Protein AF-A0AAE1HJY5-F1 (afdb_monomer_lite)

Radius of gyration: 33.58 Å; chains: 1; bounding box: 76×106×68 Å

Foldseek 3Di:
DDDPVVQLVVQLVLLCVQVVPDDSVLSSVLSVQVVVVPDDHLLCLQVDDLVSVVVRDPSVSSVSSNVVSCVVNPDPDDDDDDDDDDDDDDDDDDDPPDDPVPPVPPQADQDDLVGPLQDPQRSVCLVVLAAGDPVSLLSSLLSRLVSSCVSPVPDDLVVLVVVLLNVCVNRVSHQAAPDPPDPSSSVVSSVSNVVSNVVVVVVVPDDPDPPDDDPDCDVPPPVPPLDQDDQPPPDDPVNLVVLVVVLVVLVVDDPVPDPPVSNVVSCVNNVNVVSVVVSVVVVVVVVPDDDDDDDPDDDDDDDDDDDDDDDDDDDDDDDDDDDDDDDDDDDDDDDD

pLDDT: mean 70.19, std 23.08, range [27.88, 95.06]

Organism: NCBI:txid407009

Sequence (336 aa):
MADDPEFQKSLTANIKDVLGHLSENEASDVSKYLRSKGVRKLPDLKHITVNILNEKLNFIESSELFSKWQDSYGTRQPDEEPGTSKNTTRRPLSTVRHNARATLQTDLPVFTEDSPYFPSGIKKAIRAEKRPTRSDRESMCERIVDHCREVVPNLERSRLNDVAKQIVEHFPKSFKDTILISAHRSDSLALQLRTKFDNNDRKLKRPKAPLEEEAPATKEAYGCVLWEAPLPAGTTEESLENIRLDMKKTYRVSRKDWDWRVIKKQLQDSYYLQRKHINANAVKTQKQAGPPFRQTSLPAPLCYAGNSVRQGACLLGLPAAFGRAEVTQNVLLACK

Structure (mmCIF, N/CA/C/O backbone):
data_AF-A0AAE1HJY5-F1
#
_entry.id   AF-A0AAE1HJY5-F1
#
loop_
_atom_site.group_PDB
_atom_site.id
_atom_site.type_symbol
_atom_site.label_atom_id
_atom_site.label_alt_id
_atom_site.label_comp_id
_atom_site.label_asym_id
_atom_site.label_entity_id
_atom_site.label_seq_id
_atom_site.pdbx_PDB_ins_code
_atom_site.Cartn_x
_atom_site.Cartn_y
_atom_site.Cartn_z
_atom_site.occupancy
_atom_site.B_iso_or_equiv
_atom_site.auth_seq_id
_atom_site.auth_comp_id
_atom_site.auth_asym_id
_atom_site.auth_atom_id
_atom_site.pdbx_PDB_model_num
ATOM 1 N N . MET A 1 1 ? 32.558 -24.169 33.631 1.00 46.62 1 MET A N 1
ATOM 2 C CA . MET A 1 1 ? 31.756 -24.938 32.653 1.00 46.62 1 MET A CA 1
ATOM 3 C C . MET A 1 1 ? 32.575 -24.961 31.383 1.00 46.62 1 MET A C 1
ATOM 5 O O . MET A 1 1 ? 32.867 -23.889 30.882 1.00 46.62 1 MET A O 1
ATOM 9 N N . ALA A 1 2 ? 33.090 -26.128 31.002 1.00 49.72 2 ALA A N 1
ATOM 10 C CA . ALA A 1 2 ? 34.165 -26.245 30.023 1.00 49.72 2 ALA A CA 1
ATOM 11 C C . ALA A 1 2 ? 33.730 -25.738 28.640 1.00 49.72 2 ALA A C 1
ATOM 13 O O . ALA A 1 2 ? 32.738 -26.215 28.088 1.00 49.72 2 ALA A O 1
ATOM 14 N N . ASP A 1 3 ? 34.477 -24.774 28.104 1.00 62.38 3 ASP A N 1
ATOM 15 C CA . ASP A 1 3 ? 34.435 -24.421 26.693 1.00 62.38 3 ASP A CA 1
ATOM 16 C C . ASP A 1 3 ? 34.861 -25.651 25.902 1.00 62.38 3 ASP A C 1
ATOM 18 O O . ASP A 1 3 ? 36.027 -26.014 25.940 1.00 62.38 3 ASP A O 1
ATOM 22 N N . ASP A 1 4 ? 33.930 -26.319 25.224 1.00 79.88 4 ASP A N 1
ATOM 23 C CA . ASP A 1 4 ? 34.283 -27.367 24.267 1.00 79.88 4 ASP A CA 1
ATOM 24 C C . ASP A 1 4 ? 34.949 -26.686 23.053 1.00 79.88 4 ASP A C 1
ATOM 26 O O . ASP A 1 4 ? 34.241 -26.032 22.273 1.00 79.88 4 ASP A O 1
ATOM 30 N N . PRO A 1 5 ? 36.285 -26.753 22.894 1.00 80.19 5 PRO A N 1
ATOM 31 C CA . PRO A 1 5 ? 36.975 -26.054 21.816 1.00 80.19 5 PRO A CA 1
ATOM 32 C C . PRO A 1 5 ? 36.723 -26.730 20.463 1.00 80.19 5 PRO A C 1
ATOM 34 O O . PRO A 1 5 ? 36.869 -26.096 19.417 1.00 80.19 5 PRO A O 1
ATOM 37 N N . GLU A 1 6 ? 36.326 -28.002 20.467 1.00 84.88 6 GLU A N 1
ATOM 38 C CA . GLU A 1 6 ? 36.046 -28.788 19.272 1.00 84.88 6 GLU A CA 1
ATOM 39 C C . GLU A 1 6 ? 34.711 -28.364 18.662 1.00 84.88 6 GLU A C 1
ATOM 41 O O . GLU A 1 6 ? 34.646 -28.039 17.472 1.00 84.88 6 GLU A O 1
ATOM 46 N N . PHE A 1 7 ? 33.674 -28.201 19.492 1.00 86.06 7 PHE A N 1
ATOM 47 C CA . PHE A 1 7 ? 32.404 -27.643 19.027 1.00 86.06 7 PHE A CA 1
ATOM 48 C C . PHE A 1 7 ? 32.565 -26.205 18.505 1.00 86.06 7 PHE A C 1
ATOM 50 O O . PHE A 1 7 ? 31.865 -25.801 17.581 1.00 86.06 7 PHE A O 1
ATOM 57 N N . GLN A 1 8 ? 33.489 -25.409 19.057 1.00 85.88 8 GLN A N 1
ATOM 58 C CA . GLN A 1 8 ? 33.680 -24.023 18.612 1.00 85.88 8 GLN A CA 1
ATOM 59 C C . GLN A 1 8 ? 34.283 -24.000 17.214 1.00 85.88 8 GLN A C 1
ATOM 61 O O . GLN A 1 8 ? 33.790 -23.281 16.355 1.00 85.88 8 GLN A O 1
ATOM 66 N N . LYS A 1 9 ? 35.293 -24.840 16.970 1.00 89.19 9 LYS A N 1
ATOM 67 C CA . LYS A 1 9 ? 35.874 -25.023 15.636 1.00 89.19 9 LYS A CA 1
ATOM 68 C C . LYS A 1 9 ? 34.832 -25.521 14.634 1.00 89.19 9 LYS A C 1
ATOM 70 O O . LYS A 1 9 ? 34.776 -25.007 13.523 1.00 89.19 9 LYS A O 1
ATOM 75 N N . SER A 1 10 ? 33.978 -26.464 15.037 1.00 89.69 10 SER A N 1
ATOM 76 C CA . SER A 1 10 ? 32.885 -26.974 14.198 1.00 89.69 10 SER A CA 1
ATOM 77 C C . SER A 1 10 ? 31.859 -25.888 13.845 1.00 89.69 10 SER A C 1
ATOM 79 O O . SER A 1 10 ? 31.457 -25.771 12.688 1.00 89.69 10 SER A O 1
ATOM 81 N N . LEU A 1 11 ? 31.482 -25.046 14.812 1.00 89.44 11 LEU A N 1
ATOM 82 C CA . LEU A 1 11 ? 30.552 -23.937 14.602 1.00 89.44 11 LEU A CA 1
ATOM 83 C C . LEU A 1 11 ? 31.150 -22.845 13.702 1.00 89.44 11 LEU A C 1
ATOM 85 O O . LEU A 1 11 ? 30.488 -22.410 12.761 1.00 89.44 11 LEU A O 1
ATOM 89 N N . THR A 1 12 ? 32.409 -22.459 13.930 1.00 90.50 12 THR A N 1
ATOM 90 C CA . THR A 1 12 ? 33.128 -21.500 13.077 1.00 90.50 12 THR A CA 1
ATOM 91 C C . THR A 1 12 ? 33.240 -22.018 11.644 1.00 90.50 12 THR A C 1
ATOM 93 O O . THR A 1 12 ? 32.961 -21.280 10.700 1.00 90.50 12 THR A O 1
ATOM 96 N N . ALA A 1 13 ? 33.580 -23.300 11.468 1.00 89.44 13 ALA A N 1
ATOM 97 C CA . ALA A 1 13 ? 33.649 -23.932 10.153 1.00 89.44 13 ALA A CA 1
ATOM 98 C C . ALA A 1 13 ? 32.283 -23.949 9.453 1.00 89.44 13 ALA A C 1
ATOM 100 O O . ALA A 1 13 ? 32.211 -23.674 8.259 1.00 89.44 13 ALA A O 1
ATOM 101 N N . ASN A 1 14 ? 31.197 -24.208 10.190 1.00 90.94 14 ASN A N 1
ATOM 102 C CA . ASN A 1 14 ? 29.846 -24.161 9.640 1.00 90.94 14 ASN A CA 1
ATOM 103 C C . ASN A 1 14 ? 29.464 -22.745 9.180 1.00 90.94 14 ASN A C 1
ATOM 105 O O . ASN A 1 14 ? 28.965 -22.587 8.072 1.00 90.94 14 ASN A O 1
ATOM 109 N N . ILE A 1 15 ? 29.752 -21.714 9.983 1.00 90.56 15 ILE A N 1
ATOM 110 C CA . ILE A 1 15 ? 29.485 -20.314 9.614 1.00 90.56 15 ILE A CA 1
ATOM 111 C C . ILE A 1 15 ? 30.278 -19.921 8.368 1.00 90.56 15 ILE A C 1
ATOM 113 O O . ILE A 1 15 ? 29.720 -19.289 7.479 1.00 90.56 15 ILE A O 1
ATOM 117 N N . LYS A 1 16 ? 31.543 -20.333 8.271 1.00 91.44 16 LYS A N 1
ATOM 118 C CA . LYS A 1 16 ? 32.408 -20.048 7.121 1.00 91.44 16 LYS A CA 1
ATOM 119 C C . LYS A 1 16 ? 31.998 -20.805 5.854 1.00 91.44 16 LYS A C 1
ATOM 121 O O . LYS A 1 16 ? 32.128 -20.274 4.759 1.00 91.44 16 LYS A O 1
ATOM 126 N N . ASP A 1 17 ? 31.482 -22.026 5.992 1.00 89.62 17 ASP A N 1
ATOM 127 C CA . ASP A 1 17 ? 30.907 -22.790 4.875 1.00 89.62 17 ASP A CA 1
ATOM 128 C C . ASP A 1 17 ? 29.651 -22.115 4.300 1.00 89.62 17 ASP A C 1
ATOM 130 O O . ASP A 1 17 ? 29.372 -22.196 3.104 1.00 89.62 17 ASP A O 1
ATOM 134 N N . VAL A 1 18 ? 28.864 -21.448 5.146 1.00 87.62 18 VAL A N 1
ATOM 135 C CA . VAL A 1 18 ? 27.706 -20.675 4.687 1.00 87.62 18 VAL A CA 1
ATOM 136 C C . VAL A 1 18 ? 28.127 -19.309 4.146 1.00 87.62 18 VAL A C 1
ATOM 138 O O . VAL A 1 18 ? 27.722 -18.941 3.052 1.00 87.62 18 VAL A O 1
ATOM 141 N N . LEU A 1 19 ? 28.948 -18.577 4.895 1.00 87.06 19 LEU A N 1
ATOM 142 C CA . LEU A 1 19 ? 29.391 -17.221 4.589 1.00 87.06 19 LEU A CA 1
ATOM 143 C C . LEU A 1 19 ? 30.882 -17.245 4.240 1.00 87.06 19 LEU A C 1
ATOM 145 O O . LEU A 1 19 ? 31.747 -16.944 5.064 1.00 87.06 19 LEU A O 1
ATOM 149 N N . GLY A 1 20 ? 31.179 -17.618 2.995 1.00 83.12 20 GLY A N 1
ATOM 150 C CA . GLY A 1 20 ? 32.552 -17.799 2.510 1.00 83.12 20 GLY A CA 1
ATOM 151 C C . GLY A 1 20 ? 33.399 -16.521 2.452 1.00 83.12 20 GLY A C 1
ATOM 152 O O . GLY A 1 20 ? 34.607 -16.606 2.244 1.00 83.12 20 GLY A O 1
ATOM 153 N N . HIS A 1 21 ? 32.794 -15.342 2.626 1.00 85.31 21 HIS A N 1
ATOM 154 C CA . HIS A 1 21 ? 33.484 -14.048 2.617 1.00 85.31 21 HIS A CA 1
ATOM 155 C C . HIS A 1 21 ? 33.915 -13.553 4.004 1.00 85.31 21 HIS A C 1
ATOM 157 O O . HIS A 1 21 ? 34.657 -12.575 4.072 1.00 85.31 21 HIS A O 1
ATOM 163 N N . LEU A 1 22 ? 33.479 -14.196 5.093 1.00 86.00 22 LEU A N 1
ATOM 164 C CA . LEU A 1 22 ? 33.867 -13.799 6.450 1.00 86.00 22 LEU A CA 1
ATOM 165 C C . LEU A 1 22 ? 35.296 -14.242 6.785 1.00 86.00 22 LEU A C 1
ATOM 167 O O . LEU A 1 22 ? 35.721 -15.359 6.466 1.00 86.00 22 LEU A O 1
ATOM 171 N N . SER A 1 23 ? 36.033 -13.383 7.490 1.00 86.62 23 SER A N 1
ATOM 172 C CA . SER A 1 23 ? 37.348 -13.742 8.024 1.00 86.62 23 SER A CA 1
ATOM 173 C C . SER A 1 23 ? 37.235 -14.738 9.189 1.00 86.62 23 SER A C 1
ATOM 175 O O . SER A 1 23 ? 36.213 -14.831 9.871 1.00 86.62 23 SER A O 1
ATOM 177 N N . GLU A 1 24 ? 38.314 -15.480 9.461 1.00 86.62 24 GLU A N 1
ATOM 178 C CA . GLU A 1 24 ? 38.358 -16.468 10.555 1.00 86.62 24 GLU A CA 1
ATOM 179 C C . GLU A 1 24 ? 38.068 -15.835 11.931 1.00 86.62 24 GLU A C 1
ATOM 181 O O . GLU A 1 24 ? 37.438 -16.446 12.795 1.00 86.62 24 GLU A O 1
ATOM 186 N N . ASN A 1 25 ? 38.489 -14.581 12.117 1.00 86.19 25 ASN A N 1
ATOM 187 C CA . ASN A 1 25 ? 38.283 -13.834 13.354 1.00 86.19 25 ASN A CA 1
ATOM 188 C C . ASN A 1 25 ? 36.811 -13.439 13.529 1.00 86.19 25 ASN A C 1
ATOM 190 O O . ASN A 1 25 ? 36.244 -13.659 14.597 1.00 86.19 25 ASN A O 1
ATOM 194 N N . GLU A 1 26 ? 36.169 -12.944 12.468 1.00 87.12 26 GLU A N 1
ATOM 195 C CA . GLU A 1 26 ? 34.749 -12.570 12.486 1.00 87.12 26 GLU A CA 1
ATOM 196 C C . GLU A 1 26 ? 33.852 -13.794 12.707 1.00 87.12 26 GLU A C 1
ATOM 198 O O . GLU A 1 26 ? 32.953 -13.766 13.548 1.00 87.12 26 GLU A O 1
ATOM 203 N N . ALA A 1 27 ? 34.137 -14.911 12.031 1.00 89.12 27 ALA A N 1
ATOM 204 C CA . ALA A 1 27 ? 33.402 -16.162 12.222 1.00 89.12 27 ALA A CA 1
ATOM 205 C C . ALA A 1 27 ? 33.576 -16.729 13.648 1.00 89.12 27 ALA A C 1
ATOM 207 O O . ALA A 1 27 ? 32.629 -17.267 14.236 1.00 89.12 27 ALA A O 1
ATOM 208 N N . SER A 1 28 ? 34.765 -16.575 14.242 1.00 90.44 28 SER A N 1
ATOM 209 C CA . SER A 1 28 ? 35.031 -16.950 15.637 1.00 90.44 28 SER A CA 1
ATOM 210 C C . SER A 1 28 ? 34.260 -16.071 16.628 1.00 90.44 28 SER A C 1
ATOM 212 O O . SER A 1 28 ? 33.704 -16.583 17.605 1.00 90.44 28 SER A O 1
ATOM 214 N N . ASP A 1 29 ? 34.151 -14.769 16.365 1.00 90.12 29 ASP A N 1
ATOM 215 C CA . ASP A 1 29 ? 33.404 -13.834 17.210 1.00 90.12 29 ASP A CA 1
ATOM 216 C C . ASP A 1 29 ? 31.893 -14.081 17.159 1.00 90.12 29 ASP A C 1
ATOM 218 O O . ASP A 1 29 ? 31.234 -14.096 18.206 1.00 90.12 29 ASP A O 1
ATOM 222 N N . VAL A 1 30 ? 31.346 -14.374 15.975 1.00 90.00 30 VAL A N 1
ATOM 223 C CA . VAL A 1 30 ? 29.948 -14.812 15.824 1.00 90.00 30 VAL A CA 1
ATOM 224 C C . VAL A 1 30 ? 29.718 -16.127 16.574 1.00 90.00 30 VAL A C 1
ATOM 226 O O . VAL A 1 30 ? 28.739 -16.254 17.309 1.00 90.00 30 VAL A O 1
ATOM 229 N N . SER A 1 31 ? 30.648 -17.080 16.484 1.00 90.81 31 SER A N 1
ATOM 230 C CA . SER A 1 31 ? 30.556 -18.365 17.195 1.00 90.81 31 SER A CA 1
ATOM 231 C C . SER A 1 31 ? 30.532 -18.201 18.718 1.00 90.81 31 SER A C 1
ATOM 233 O O . SER A 1 31 ? 29.711 -18.822 19.400 1.00 90.81 31 SER A O 1
ATOM 235 N N . LYS A 1 32 ? 31.390 -17.334 19.274 1.00 91.19 32 LYS A N 1
ATOM 236 C CA . LYS A 1 32 ? 31.391 -16.999 20.711 1.00 91.19 32 LYS A CA 1
ATOM 237 C C . LYS A 1 32 ? 30.083 -16.336 21.130 1.00 91.19 32 LYS A C 1
ATOM 239 O O . LYS A 1 32 ? 29.524 -16.657 22.179 1.00 91.19 32 LYS A O 1
ATOM 244 N N . TYR A 1 33 ? 29.577 -15.429 20.303 1.00 91.06 33 TYR A N 1
ATOM 245 C CA . TYR A 1 33 ? 28.322 -14.746 20.568 1.00 91.06 33 TYR A CA 1
ATOM 246 C C . TYR A 1 33 ? 27.131 -15.721 20.574 1.00 91.06 33 TYR A C 1
ATOM 248 O O . TYR A 1 33 ? 26.325 -15.693 21.505 1.00 91.06 33 TYR A O 1
ATOM 256 N N . LEU A 1 34 ? 27.059 -16.658 19.627 1.00 90.25 34 LEU A N 1
ATOM 257 C CA . LEU A 1 34 ? 26.016 -17.690 19.595 1.00 90.25 34 LEU A CA 1
ATOM 258 C C . LEU A 1 34 ? 26.058 -18.610 20.822 1.00 90.25 34 LEU A C 1
ATOM 260 O O . LEU A 1 34 ? 25.013 -18.938 21.389 1.00 90.25 34 LEU A O 1
ATOM 264 N N . ARG A 1 35 ? 27.255 -18.947 21.314 1.00 89.50 35 ARG A N 1
ATOM 265 C CA . ARG A 1 35 ? 27.410 -19.652 22.597 1.00 89.50 35 ARG A CA 1
ATOM 266 C C . ARG A 1 35 ? 26.862 -18.852 23.770 1.00 89.50 35 ARG A C 1
ATOM 268 O O . ARG A 1 35 ? 26.171 -19.421 24.612 1.00 89.50 35 ARG A O 1
ATOM 275 N N . SER A 1 36 ? 27.103 -17.540 23.804 1.00 88.81 36 SER A N 1
ATOM 276 C CA . SER A 1 36 ? 26.560 -16.675 24.863 1.00 88.81 36 SER A CA 1
ATOM 277 C C . SER A 1 36 ? 25.024 -16.657 24.889 1.00 88.81 36 SER A C 1
ATOM 279 O O . SER A 1 36 ? 24.426 -16.471 25.946 1.00 88.81 36 SER A O 1
ATOM 281 N N . LYS A 1 37 ? 24.375 -16.918 23.745 1.00 87.62 37 LYS A N 1
ATOM 282 C CA . LYS A 1 37 ? 22.913 -17.025 23.611 1.00 87.62 37 LYS A CA 1
ATOM 283 C C . LYS A 1 37 ? 22.368 -18.436 23.865 1.00 87.62 37 LYS A C 1
ATOM 285 O O . LYS A 1 37 ? 21.162 -18.639 23.774 1.00 87.62 37 LYS A O 1
ATOM 290 N N . GLY A 1 38 ? 23.227 -19.393 24.224 1.00 86.25 38 GLY A N 1
ATOM 291 C CA . GLY A 1 38 ? 22.827 -20.733 24.658 1.00 86.25 38 GLY A CA 1
ATOM 292 C C . GLY A 1 38 ? 22.943 -21.836 23.605 1.00 86.25 38 GLY A C 1
ATOM 293 O O . GLY A 1 38 ? 22.479 -22.942 23.868 1.00 86.25 38 GLY A O 1
ATOM 294 N N . VAL A 1 39 ? 23.574 -21.581 22.454 1.00 88.44 39 VAL A N 1
ATOM 295 C CA . VAL A 1 39 ? 23.826 -22.606 21.424 1.00 88.44 39 VAL A CA 1
ATOM 296 C C . VAL A 1 39 ? 24.910 -23.566 21.914 1.00 88.44 39 VAL A C 1
ATOM 298 O O . VAL A 1 39 ? 26.059 -23.158 22.107 1.00 88.44 39 VAL A O 1
ATOM 301 N N . ARG A 1 40 ? 24.561 -24.841 22.123 1.00 85.19 40 ARG A N 1
ATOM 302 C CA . ARG A 1 40 ? 25.486 -25.869 22.640 1.00 85.19 40 ARG A CA 1
ATOM 303 C C . ARG A 1 40 ? 25.777 -26.975 21.633 1.00 85.19 40 ARG A C 1
ATOM 305 O O . ARG A 1 40 ? 26.781 -27.663 21.783 1.00 85.19 40 ARG A O 1
ATOM 312 N N . LYS A 1 41 ? 24.908 -27.165 20.641 1.00 87.69 41 LYS A N 1
ATOM 313 C CA . LYS A 1 41 ? 25.030 -28.175 19.584 1.00 87.69 41 LYS A CA 1
ATOM 314 C C . LYS A 1 41 ? 24.599 -27.588 18.237 1.00 87.69 41 LYS A C 1
ATOM 316 O O . LYS A 1 41 ? 23.797 -26.661 18.192 1.00 87.69 41 LYS A O 1
ATOM 321 N N . LEU A 1 42 ? 25.078 -28.160 17.129 1.00 84.69 42 LEU A N 1
ATOM 322 C CA . LEU A 1 42 ? 24.680 -27.731 15.776 1.00 84.69 42 LEU A CA 1
ATOM 323 C C . LEU A 1 42 ? 23.156 -27.797 15.522 1.00 84.69 42 LEU A C 1
ATOM 325 O O . LEU A 1 42 ? 22.627 -26.871 14.918 1.00 84.69 42 LEU A O 1
ATOM 329 N N . PRO A 1 43 ? 22.401 -28.797 16.021 1.00 85.38 43 PRO A N 1
ATOM 330 C CA . PRO A 1 43 ? 20.947 -28.814 15.854 1.00 85.38 43 PRO A CA 1
ATOM 331 C C . PRO A 1 43 ? 20.211 -27.693 16.598 1.00 85.38 43 PRO A C 1
ATOM 333 O O . PRO A 1 43 ? 19.057 -27.425 16.271 1.00 85.38 43 PRO A O 1
ATOM 336 N N . ASP A 1 44 ? 20.843 -27.027 17.572 1.00 86.56 44 ASP A N 1
ATOM 337 C CA . ASP A 1 44 ? 20.235 -25.900 18.294 1.00 86.56 44 ASP A CA 1
ATOM 338 C C . ASP A 1 44 ? 20.098 -24.667 17.384 1.00 86.56 44 ASP A C 1
ATOM 340 O O . ASP A 1 44 ? 19.282 -23.782 17.649 1.00 86.56 44 ASP A O 1
ATOM 344 N N . LEU A 1 45 ? 20.849 -24.631 16.273 1.00 86.56 45 LEU A N 1
ATOM 345 C CA . LEU A 1 45 ? 20.832 -23.545 15.293 1.00 86.56 45 LEU A CA 1
ATOM 346 C C . LEU A 1 45 ? 19.445 -23.338 14.661 1.00 86.56 45 LEU A C 1
ATOM 348 O O . LEU A 1 45 ? 19.118 -22.221 14.265 1.00 86.56 45 LEU A O 1
ATOM 352 N N . LYS A 1 46 ? 18.585 -24.367 14.649 1.00 84.44 46 LYS A N 1
ATOM 353 C CA . LYS A 1 46 ? 17.192 -24.262 14.173 1.00 84.44 46 LYS A CA 1
ATOM 354 C C . LYS A 1 46 ? 16.313 -23.343 15.028 1.00 84.44 46 LYS A C 1
ATOM 356 O O . LYS A 1 46 ? 15.275 -22.882 14.563 1.00 84.44 46 LYS A O 1
ATOM 361 N N . HIS A 1 47 ? 16.698 -23.092 16.278 1.00 83.25 47 HIS A N 1
ATOM 362 C CA . HIS A 1 47 ? 15.942 -22.249 17.208 1.00 83.25 47 HIS A CA 1
ATOM 363 C C . HIS A 1 47 ? 16.405 -20.786 17.203 1.00 83.25 47 HIS A C 1
ATOM 365 O O . HIS A 1 47 ? 15.793 -19.941 17.859 1.00 83.25 47 HIS A O 1
ATOM 371 N N . ILE A 1 48 ? 17.473 -20.468 16.470 1.00 87.38 48 ILE A N 1
ATOM 372 C CA . ILE A 1 48 ? 17.994 -19.106 16.370 1.00 87.38 48 ILE A CA 1
ATOM 373 C C . ILE A 1 48 ? 17.086 -18.292 15.457 1.00 87.38 48 ILE A C 1
ATOM 375 O O . ILE A 1 48 ? 16.753 -18.718 14.358 1.00 87.38 48 ILE A O 1
ATOM 379 N N . THR A 1 49 ? 16.718 -17.092 15.896 1.00 87.19 49 THR A N 1
ATOM 380 C CA . THR A 1 49 ? 15.973 -16.134 15.075 1.00 87.19 49 THR A CA 1
ATOM 381 C C . THR A 1 49 ? 16.920 -15.155 14.384 1.00 87.19 49 THR A C 1
ATOM 383 O O . THR A 1 49 ? 17.983 -14.825 14.910 1.00 87.19 49 THR A O 1
ATOM 386 N N . VAL A 1 50 ? 16.506 -14.630 13.226 1.00 86.19 50 VAL A N 1
ATOM 387 C CA . VAL A 1 50 ? 17.278 -13.646 12.438 1.00 86.19 50 VAL A CA 1
ATOM 388 C C . VAL A 1 50 ? 17.661 -12.412 13.272 1.00 86.19 50 VAL A C 1
ATOM 390 O O . VAL A 1 50 ? 18.737 -11.851 13.091 1.00 86.19 50 VAL A O 1
ATOM 393 N N . ASN A 1 51 ? 16.830 -12.023 14.247 1.00 86.19 51 ASN A N 1
ATOM 394 C CA . ASN A 1 51 ? 17.102 -10.885 15.129 1.00 86.19 51 ASN A CA 1
ATOM 395 C C . ASN A 1 51 ? 18.364 -11.070 15.980 1.00 86.19 51 ASN A C 1
ATOM 397 O O . ASN A 1 51 ? 19.089 -10.104 16.185 1.00 86.19 51 ASN A O 1
ATOM 401 N N . ILE A 1 52 ? 18.634 -12.293 16.448 1.00 86.31 52 ILE A N 1
ATOM 402 C CA . ILE A 1 52 ? 19.831 -12.594 17.246 1.00 86.31 52 ILE A CA 1
ATOM 403 C C . ILE A 1 52 ? 21.082 -12.471 16.367 1.00 86.31 52 ILE A C 1
ATOM 405 O O . ILE A 1 52 ? 22.099 -11.945 16.803 1.00 86.31 52 ILE A O 1
ATOM 409 N N . LEU A 1 53 ? 21.003 -12.908 15.109 1.00 87.75 53 LEU A N 1
ATOM 410 C CA . LEU A 1 53 ? 22.118 -12.827 14.163 1.00 87.75 53 LEU A CA 1
ATOM 411 C C . LEU A 1 53 ? 22.420 -11.381 13.746 1.00 87.75 53 LEU A C 1
ATOM 413 O O . LEU A 1 53 ? 23.587 -10.999 13.667 1.00 87.75 53 LEU A O 1
ATOM 417 N N . ASN A 1 54 ? 21.385 -10.549 13.599 1.00 88.50 54 ASN A N 1
ATOM 418 C CA . ASN A 1 54 ? 21.512 -9.131 13.240 1.00 88.50 54 ASN A CA 1
ATOM 419 C C . ASN A 1 54 ? 22.262 -8.271 14.275 1.00 88.50 54 ASN A C 1
ATOM 421 O O . ASN A 1 54 ? 22.617 -7.137 13.968 1.00 88.50 54 ASN A O 1
ATOM 425 N N . GLU A 1 55 ? 22.509 -8.766 15.493 1.00 87.31 55 GLU A N 1
ATOM 426 C CA . GLU A 1 55 ? 23.352 -8.062 16.473 1.00 87.31 55 GLU A CA 1
ATOM 427 C C . GLU A 1 55 ? 24.851 -8.116 16.111 1.00 87.31 55 GLU A C 1
ATOM 429 O O . GLU A 1 55 ? 25.630 -7.297 16.603 1.00 87.31 55 GLU A O 1
ATOM 434 N N . LYS A 1 56 ? 25.272 -9.082 15.281 1.00 86.00 56 LYS A N 1
ATOM 435 C CA . LYS A 1 56 ? 26.683 -9.297 14.906 1.00 86.00 56 LYS A CA 1
ATOM 436 C C . LYS A 1 56 ? 26.941 -9.393 13.406 1.00 86.00 56 LYS A C 1
ATOM 438 O O . LYS A 1 56 ? 28.089 -9.241 13.005 1.00 86.00 56 LYS A O 1
ATOM 443 N N . LEU A 1 57 ? 25.910 -9.633 12.607 1.00 88.31 57 LEU A N 1
ATOM 444 C CA . LEU A 1 57 ? 25.993 -9.791 11.161 1.00 88.31 57 LEU A CA 1
ATOM 445 C C . LEU A 1 57 ? 25.041 -8.832 10.455 1.00 88.31 57 LEU A C 1
ATOM 447 O O . LEU A 1 57 ? 24.048 -8.369 11.026 1.00 88.31 57 LEU A O 1
ATOM 451 N N . ASN A 1 58 ? 25.322 -8.558 9.186 1.00 87.81 58 ASN A N 1
ATOM 452 C CA . ASN A 1 58 ? 24.413 -7.792 8.352 1.00 87.81 58 ASN A CA 1
ATOM 453 C C . ASN A 1 58 ? 23.135 -8.591 8.092 1.00 87.81 58 ASN A C 1
ATOM 455 O O . ASN A 1 58 ? 23.137 -9.818 8.048 1.00 87.81 58 ASN A O 1
ATOM 459 N N . PHE A 1 59 ? 22.035 -7.885 7.829 1.00 87.06 59 PHE A N 1
ATOM 460 C CA . PHE A 1 59 ? 20.735 -8.511 7.577 1.00 87.06 59 PHE A CA 1
ATOM 461 C C . PHE A 1 59 ? 20.780 -9.628 6.517 1.00 87.06 59 PHE A C 1
ATOM 463 O O . PHE A 1 59 ? 20.122 -10.655 6.665 1.00 87.06 59 PHE A O 1
ATOM 470 N N . ILE A 1 60 ? 21.575 -9.435 5.461 1.00 85.75 60 ILE A N 1
ATOM 471 C CA . ILE A 1 60 ? 21.722 -10.398 4.362 1.00 85.75 60 ILE A CA 1
ATOM 472 C C . ILE A 1 60 ? 22.415 -11.678 4.854 1.00 85.75 60 ILE A C 1
ATOM 474 O O . ILE A 1 60 ? 21.896 -12.770 4.648 1.00 85.75 60 ILE A O 1
ATOM 478 N N . GLU A 1 61 ? 23.526 -11.535 5.574 1.00 88.38 61 GLU A N 1
ATOM 479 C CA . GLU A 1 61 ? 24.310 -12.641 6.142 1.00 88.38 61 GLU A CA 1
ATOM 480 C C . GLU A 1 61 ? 23.493 -13.431 7.174 1.00 88.38 61 GLU A C 1
ATOM 482 O O . GLU A 1 61 ? 23.449 -14.661 7.148 1.00 88.38 61 GLU A O 1
ATOM 487 N N . SER A 1 62 ? 22.770 -12.718 8.042 1.00 89.25 62 SER A N 1
ATOM 488 C CA . SER A 1 62 ? 21.843 -13.301 9.014 1.00 89.25 62 SER A CA 1
ATOM 489 C C . SER A 1 62 ? 20.723 -14.095 8.345 1.00 89.25 62 SER A C 1
ATOM 491 O O . SER A 1 62 ? 20.355 -15.170 8.820 1.00 89.25 62 SER A O 1
ATOM 493 N N . SER A 1 63 ? 20.166 -13.578 7.245 1.00 87.75 63 SER A N 1
ATOM 494 C CA . SER A 1 63 ? 19.106 -14.250 6.489 1.00 87.75 63 SER A CA 1
ATOM 495 C C . SER A 1 63 ? 19.614 -15.506 5.779 1.00 87.75 63 SER A C 1
ATOM 497 O O . SER A 1 63 ? 18.886 -16.499 5.698 1.00 87.75 63 SER A O 1
ATOM 499 N N . GLU A 1 64 ? 20.839 -15.475 5.260 1.00 88.81 64 GLU A N 1
ATOM 500 C CA . GLU A 1 64 ? 21.468 -16.603 4.572 1.00 88.81 64 GLU A CA 1
ATOM 501 C C . GLU A 1 64 ? 21.797 -17.743 5.545 1.00 88.81 64 GLU A C 1
ATOM 503 O O . GLU A 1 64 ? 21.384 -18.883 5.312 1.00 88.81 64 GLU A O 1
ATOM 508 N N . LEU A 1 65 ? 22.419 -17.423 6.688 1.00 89.75 65 LEU A N 1
ATOM 509 C CA . LEU A 1 65 ? 22.644 -18.369 7.788 1.00 89.75 65 LEU A CA 1
ATOM 510 C C . LEU A 1 65 ? 21.344 -19.004 8.265 1.00 89.75 65 LEU A C 1
ATOM 512 O O . LEU A 1 65 ? 21.241 -20.227 8.349 1.00 89.75 65 LEU A O 1
ATOM 516 N N . PHE A 1 66 ? 20.338 -18.175 8.551 1.00 89.62 66 PHE A N 1
ATOM 517 C CA . PHE A 1 66 ? 19.051 -18.652 9.035 1.00 89.62 66 PHE A CA 1
ATOM 518 C C . PHE A 1 66 ? 18.405 -19.614 8.035 1.00 89.62 66 PHE A C 1
ATOM 520 O O . PHE A 1 66 ? 18.002 -20.705 8.425 1.00 89.62 66 PHE A O 1
ATOM 527 N N . SER A 1 67 ? 18.367 -19.261 6.748 1.00 87.88 67 SER A N 1
ATOM 528 C CA . SER A 1 67 ? 17.768 -20.117 5.715 1.00 87.88 67 SER A CA 1
ATOM 529 C C . SER A 1 67 ? 18.502 -21.457 5.602 1.00 87.88 67 SER A C 1
ATOM 531 O O . SER A 1 67 ? 17.874 -22.511 5.689 1.00 87.88 67 SER A O 1
ATOM 533 N N . LYS A 1 68 ? 19.841 -21.439 5.522 1.00 89.75 68 LYS A N 1
ATOM 534 C CA . LYS A 1 68 ? 20.649 -22.663 5.384 1.00 89.75 68 LYS A CA 1
ATOM 535 C C . LYS A 1 68 ? 20.569 -23.560 6.626 1.00 89.75 68 LYS A C 1
ATOM 537 O O . LYS A 1 68 ? 20.567 -24.785 6.498 1.00 89.75 68 LYS A O 1
ATOM 542 N N . TRP A 1 69 ? 20.460 -22.990 7.828 1.00 90.69 69 TRP A N 1
ATOM 543 C CA . TRP A 1 69 ? 20.273 -23.760 9.063 1.00 90.69 69 TRP A CA 1
ATOM 544 C C . TRP A 1 69 ? 18.860 -24.315 9.223 1.00 90.69 69 TRP A C 1
ATOM 546 O O . TRP A 1 69 ? 18.721 -25.432 9.721 1.00 90.69 69 TRP A O 1
ATOM 556 N N . GLN A 1 70 ? 17.825 -23.598 8.776 1.00 88.31 70 GLN A N 1
ATOM 557 C CA . GLN A 1 70 ? 16.470 -24.153 8.711 1.00 88.31 70 GLN A CA 1
ATOM 558 C C . GLN A 1 70 ? 16.401 -25.317 7.717 1.00 88.31 70 GLN A C 1
ATOM 560 O O . GLN A 1 70 ? 15.806 -26.341 8.033 1.00 88.31 70 GLN A O 1
ATOM 565 N N . ASP A 1 71 ? 17.081 -25.228 6.575 1.00 84.75 71 ASP A N 1
ATOM 566 C CA . ASP A 1 71 ? 17.131 -26.331 5.609 1.00 84.75 71 ASP A CA 1
ATOM 567 C C . ASP A 1 71 ? 17.933 -27.540 6.129 1.0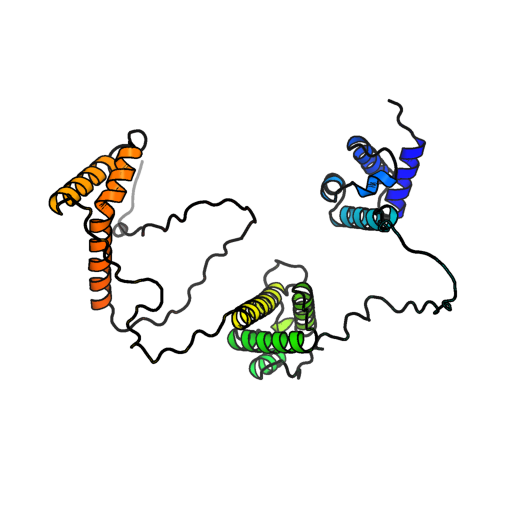0 84.75 71 ASP A C 1
ATOM 569 O O . ASP A 1 71 ? 17.585 -28.686 5.850 1.00 84.75 71 ASP A O 1
ATOM 573 N N . SER A 1 72 ? 18.996 -27.299 6.907 1.00 84.00 72 SER A N 1
ATOM 574 C CA . SER A 1 72 ? 19.892 -28.357 7.409 1.00 84.00 72 SER A CA 1
ATOM 575 C C . SER A 1 72 ? 19.395 -29.034 8.693 1.00 84.00 72 SER A C 1
ATOM 577 O O . SER A 1 72 ? 19.669 -30.214 8.911 1.00 84.00 72 SER A O 1
ATOM 579 N N . TYR A 1 73 ? 18.691 -28.300 9.560 1.00 80.69 73 TYR A N 1
ATOM 580 C CA . TYR A 1 73 ? 18.303 -28.752 10.906 1.00 80.69 73 TYR A CA 1
ATOM 581 C C . TYR A 1 73 ? 16.806 -28.591 11.209 1.00 80.69 73 TYR A C 1
ATOM 583 O O . TYR A 1 73 ? 16.348 -29.006 12.281 1.00 80.69 73 TYR A O 1
ATOM 591 N N . GLY A 1 74 ? 16.033 -27.995 10.300 1.00 72.81 74 GLY A N 1
ATOM 592 C CA . GLY A 1 74 ? 14.584 -27.890 10.404 1.00 72.81 74 GLY A CA 1
ATOM 593 C C . GLY A 1 74 ? 13.937 -29.259 10.237 1.00 72.81 74 GLY A C 1
ATOM 594 O O . GLY A 1 74 ? 14.050 -29.921 9.208 1.00 72.81 74 GLY A O 1
ATOM 595 N N . THR A 1 75 ? 13.247 -29.711 11.279 1.00 56.72 75 THR A N 1
ATOM 596 C CA . THR A 1 75 ? 12.505 -30.968 11.251 1.00 56.72 75 THR A CA 1
ATOM 597 C C . THR A 1 75 ? 11.309 -30.831 10.297 1.00 56.72 75 THR A C 1
ATOM 599 O O . THR A 1 75 ? 10.331 -30.167 10.632 1.00 56.72 75 THR A O 1
ATOM 602 N N . ARG A 1 76 ? 11.323 -31.519 9.145 1.00 49.12 76 ARG A N 1
ATOM 603 C CA . ARG A 1 76 ? 10.071 -32.056 8.581 1.00 49.12 76 ARG A CA 1
ATOM 604 C C . ARG A 1 76 ? 9.595 -33.123 9.560 1.00 49.12 76 ARG A C 1
ATOM 606 O O . ARG A 1 76 ? 10.198 -34.190 9.617 1.00 49.12 76 ARG A O 1
ATOM 613 N N . GLN A 1 77 ? 8.592 -32.821 10.380 1.00 35.56 77 GLN A N 1
ATOM 614 C CA . GLN A 1 77 ? 7.916 -33.857 11.159 1.00 35.56 77 GLN A CA 1
ATOM 615 C C . GLN A 1 77 ? 7.143 -34.763 10.185 1.00 35.56 77 GLN A C 1
ATOM 617 O O . GLN A 1 77 ? 6.381 -34.238 9.374 1.00 35.56 77 GLN A O 1
ATOM 622 N N . PRO A 1 78 ? 7.353 -36.088 10.213 1.00 42.81 78 PRO A N 1
ATOM 623 C CA . PRO A 1 78 ? 6.383 -37.059 9.728 1.00 42.81 78 PRO A CA 1
ATOM 624 C C . PRO A 1 78 ? 5.298 -37.232 10.801 1.00 42.81 78 PRO A C 1
ATOM 626 O O . PRO A 1 78 ? 5.626 -37.414 11.974 1.00 42.81 78 PRO A O 1
ATOM 629 N N . ASP A 1 79 ? 4.033 -37.156 10.401 1.00 38.03 79 ASP A N 1
ATOM 630 C CA . ASP A 1 79 ? 2.877 -37.455 11.250 1.00 38.03 79 ASP A CA 1
ATOM 631 C C . ASP A 1 79 ? 2.884 -38.933 11.702 1.00 38.03 79 ASP A C 1
ATOM 633 O O . ASP A 1 79 ? 3.244 -39.824 10.928 1.00 38.03 79 ASP A O 1
ATOM 637 N N . GLU A 1 80 ? 2.478 -39.205 12.948 1.00 39.47 80 GLU A N 1
ATOM 638 C CA . GLU A 1 80 ? 2.250 -40.564 13.464 1.00 39.47 80 GLU A CA 1
ATOM 639 C C . GLU A 1 80 ? 0.949 -41.183 12.888 1.00 39.47 80 GLU A C 1
ATOM 641 O O . GLU A 1 80 ? -0.131 -40.638 13.096 1.00 39.47 80 GLU A O 1
ATOM 646 N N . GLU A 1 81 ? 1.115 -42.285 12.129 1.00 36.59 81 GLU A N 1
ATOM 647 C CA . GLU A 1 81 ? 0.387 -43.588 11.999 1.00 36.59 81 GLU A CA 1
ATOM 648 C C . GLU A 1 81 ? -1.088 -43.756 12.501 1.00 36.59 81 GLU A C 1
ATOM 650 O O . GLU A 1 81 ? -1.484 -43.074 13.442 1.00 36.59 81 GLU A O 1
ATOM 655 N N . PRO A 1 82 ? -1.914 -44.732 11.998 1.00 46.56 82 PRO A N 1
ATOM 656 C CA . PRO A 1 82 ? -1.484 -46.051 11.494 1.00 46.56 82 PRO A CA 1
ATOM 657 C C . PRO A 1 82 ? -2.202 -46.647 10.257 1.00 46.56 82 PRO A C 1
ATOM 659 O O . PRO A 1 82 ? -3.399 -46.452 10.043 1.00 46.56 82 PRO A O 1
ATOM 662 N N . GLY A 1 83 ? -1.506 -47.514 9.500 1.00 28.41 83 GLY A N 1
ATOM 663 C CA . GLY A 1 83 ? -2.188 -48.453 8.587 1.00 28.41 83 GLY A CA 1
ATOM 664 C C . GLY A 1 83 ? -1.359 -49.202 7.528 1.00 28.41 83 GLY A C 1
ATOM 665 O O . GLY A 1 83 ? -1.355 -48.829 6.365 1.00 28.41 83 GLY A O 1
ATOM 666 N N . THR A 1 84 ? -0.765 -50.330 7.925 1.00 30.14 84 THR A N 1
ATOM 667 C CA . THR A 1 84 ? -0.680 -51.625 7.202 1.00 30.14 84 THR A CA 1
ATOM 668 C C . THR A 1 84 ? -0.292 -51.695 5.701 1.00 30.14 84 THR A C 1
ATOM 670 O O . THR A 1 84 ? -1.107 -51.528 4.805 1.00 30.14 84 THR A O 1
ATOM 673 N N . SER A 1 85 ? 0.918 -52.239 5.482 1.00 29.97 85 SER A N 1
ATOM 674 C CA . SER A 1 85 ? 1.373 -53.167 4.414 1.00 29.97 85 SER A CA 1
ATOM 675 C C . SER A 1 85 ? 1.403 -52.781 2.916 1.00 29.97 85 SER A C 1
ATOM 677 O O . SER A 1 85 ? 0.413 -52.865 2.200 1.00 29.97 85 SER A O 1
ATOM 679 N N . LYS A 1 86 ? 2.664 -52.740 2.444 1.00 34.09 86 LYS A N 1
ATOM 680 C CA . LYS A 1 86 ? 3.269 -53.493 1.314 1.00 34.09 86 LYS A CA 1
ATOM 681 C C . LYS A 1 86 ? 3.351 -52.859 -0.091 1.00 34.09 86 LYS A C 1
ATOM 683 O O . LYS A 1 86 ? 2.399 -52.807 -0.854 1.00 34.09 86 LYS A O 1
ATOM 688 N N . ASN A 1 87 ? 4.627 -52.642 -0.441 1.00 30.73 87 ASN A N 1
ATOM 689 C CA . ASN A 1 87 ? 5.330 -52.936 -1.700 1.00 30.73 87 ASN A CA 1
ATOM 690 C C . ASN A 1 87 ? 5.326 -51.916 -2.856 1.00 30.73 87 ASN A C 1
ATOM 692 O O . ASN A 1 87 ? 4.454 -51.878 -3.713 1.00 30.73 87 ASN A O 1
ATOM 696 N N . THR A 1 88 ? 6.445 -51.181 -2.910 1.00 31.67 88 THR A N 1
ATOM 697 C CA . THR A 1 88 ? 7.464 -51.203 -3.981 1.00 31.67 88 THR A CA 1
ATOM 698 C C . THR A 1 88 ? 6.979 -51.268 -5.432 1.00 31.67 88 THR A C 1
ATOM 700 O O . THR A 1 88 ? 6.644 -52.331 -5.941 1.00 31.67 88 THR A O 1
ATOM 703 N N . THR A 1 89 ? 7.102 -50.146 -6.150 1.00 33.06 89 THR A N 1
ATOM 704 C CA . THR A 1 89 ? 8.094 -49.924 -7.233 1.00 33.06 89 THR A CA 1
ATOM 705 C C . THR A 1 89 ? 7.761 -48.588 -7.909 1.00 33.06 89 THR A C 1
ATOM 707 O O . THR A 1 89 ? 6.791 -48.497 -8.658 1.00 33.06 89 THR A O 1
ATOM 710 N N . ARG A 1 90 ? 8.556 -47.531 -7.692 1.00 31.23 90 ARG A N 1
ATOM 711 C CA . ARG A 1 90 ? 8.541 -46.350 -8.574 1.00 31.23 90 ARG A CA 1
ATOM 712 C C . ARG A 1 90 ? 9.915 -46.169 -9.207 1.00 31.23 90 ARG A C 1
ATOM 714 O O . ARG A 1 90 ? 10.920 -46.032 -8.518 1.00 31.23 90 ARG A O 1
ATOM 721 N N . ARG A 1 91 ? 9.899 -46.221 -10.541 1.00 31.80 91 ARG A N 1
ATOM 722 C CA . ARG A 1 91 ? 10.981 -45.908 -11.482 1.00 31.80 91 ARG A CA 1
ATOM 723 C C . ARG A 1 91 ? 11.688 -44.587 -11.134 1.00 31.80 91 ARG A C 1
ATOM 725 O O . ARG A 1 91 ? 11.013 -43.654 -10.699 1.00 31.80 91 ARG A O 1
ATOM 732 N N . PRO A 1 92 ? 12.995 -44.462 -11.420 1.00 41.59 92 PRO A N 1
ATOM 733 C CA . PRO A 1 92 ? 13.695 -43.195 -11.296 1.00 41.59 92 PRO A CA 1
ATOM 734 C C . PRO A 1 92 ? 13.316 -42.305 -12.485 1.00 41.59 92 PRO A C 1
ATOM 736 O O . PRO A 1 92 ? 13.500 -42.699 -13.637 1.00 41.59 92 PRO A O 1
ATOM 739 N N . LEU A 1 93 ? 12.786 -41.107 -12.224 1.00 32.59 93 LEU A N 1
ATOM 740 C CA . LEU A 1 93 ? 12.775 -40.052 -13.234 1.00 32.59 93 LEU A CA 1
ATOM 741 C C . LEU A 1 93 ? 14.040 -39.223 -13.043 1.00 32.59 93 LEU A C 1
ATOM 743 O O . LEU A 1 93 ? 14.284 -38.671 -11.971 1.00 32.59 93 LEU A O 1
ATOM 747 N N . SER A 1 94 ? 14.864 -39.218 -14.085 1.00 33.94 94 SER A N 1
ATOM 748 C CA . SER A 1 94 ? 16.153 -38.554 -14.122 1.00 33.94 94 SER A CA 1
ATOM 749 C C . SER A 1 94 ? 16.039 -37.070 -13.804 1.00 33.94 94 SER A C 1
ATOM 751 O O . SER A 1 94 ? 15.185 -36.360 -14.334 1.00 33.94 94 SER A O 1
ATOM 753 N N . THR A 1 95 ? 17.001 -36.622 -13.010 1.00 43.44 95 THR A N 1
ATOM 754 C CA . THR A 1 95 ? 17.439 -35.249 -12.815 1.00 43.44 95 THR A CA 1
ATOM 755 C C . THR A 1 95 ? 17.530 -34.493 -14.139 1.00 43.44 95 THR A C 1
ATOM 757 O O . THR A 1 95 ? 18.538 -34.553 -14.838 1.00 43.44 95 THR A O 1
ATOM 760 N N . VAL A 1 96 ? 16.501 -33.712 -14.447 1.00 35.03 96 VAL A N 1
ATOM 761 C CA . VAL A 1 96 ? 16.633 -32.566 -15.340 1.00 35.03 96 VAL A CA 1
ATOM 762 C C . VAL A 1 96 ? 16.631 -31.331 -14.449 1.00 35.03 96 VAL A C 1
ATOM 764 O O . VAL A 1 96 ? 15.592 -30.798 -14.068 1.00 35.03 96 VAL A O 1
ATOM 767 N N . ARG A 1 97 ? 17.838 -30.907 -14.057 1.00 43.34 97 ARG A N 1
ATOM 768 C CA . ARG A 1 97 ? 18.079 -29.571 -13.507 1.00 43.34 97 ARG A CA 1
ATOM 769 C C . ARG A 1 97 ? 17.847 -28.566 -14.634 1.00 43.34 97 ARG A C 1
ATOM 771 O O . ARG A 1 97 ? 18.775 -28.202 -15.349 1.00 43.34 97 ARG A O 1
ATOM 778 N N . HIS A 1 98 ? 16.613 -28.106 -14.778 1.00 37.19 98 HIS A N 1
ATOM 779 C CA . HIS A 1 98 ? 16.341 -26.831 -15.421 1.00 37.19 98 HIS A CA 1
ATOM 780 C C . HIS A 1 98 ? 16.052 -25.805 -14.332 1.00 37.19 98 HIS A C 1
ATOM 782 O O . HIS A 1 98 ? 15.107 -25.934 -13.562 1.00 37.19 98 HIS A O 1
ATOM 788 N N . ASN A 1 99 ? 16.962 -24.835 -14.247 1.00 42.09 99 ASN A N 1
ATOM 789 C CA . ASN A 1 99 ? 16.860 -23.537 -13.591 1.00 42.09 99 ASN A CA 1
ATOM 790 C C . ASN A 1 99 ? 15.471 -23.220 -13.010 1.00 42.09 99 ASN A C 1
ATOM 792 O O . ASN A 1 99 ? 14.590 -22.744 -13.722 1.00 42.09 99 ASN A O 1
ATOM 796 N N . ALA A 1 100 ? 15.320 -23.362 -11.691 1.00 37.59 100 ALA A N 1
ATOM 797 C CA . ALA A 1 100 ? 14.109 -23.012 -10.938 1.00 37.59 100 ALA A CA 1
ATOM 798 C C . ALA A 1 100 ? 13.729 -21.511 -10.989 1.00 37.59 100 ALA A C 1
ATOM 800 O O . ALA A 1 100 ? 12.769 -21.088 -10.354 1.00 37.59 100 ALA A O 1
ATOM 801 N N . ARG A 1 101 ? 14.460 -20.695 -11.762 1.00 39.69 101 ARG A N 1
ATOM 802 C CA . ARG A 1 101 ? 14.122 -19.298 -12.064 1.00 39.69 101 ARG A CA 1
ATOM 803 C C . ARG A 1 101 ? 13.319 -19.134 -13.364 1.00 39.69 101 ARG A C 1
ATOM 805 O O . ARG A 1 101 ? 12.686 -18.102 -13.530 1.00 39.69 101 ARG A O 1
ATOM 812 N N . ALA A 1 102 ? 13.315 -20.129 -14.256 1.00 37.88 102 ALA A N 1
ATOM 813 C CA . ALA A 1 102 ? 12.664 -20.039 -15.569 1.00 37.88 102 ALA A CA 1
ATOM 814 C C . ALA A 1 102 ? 11.226 -20.599 -15.596 1.00 37.88 102 ALA A C 1
ATOM 816 O O . ALA A 1 102 ? 10.455 -20.265 -16.488 1.00 37.88 102 ALA A O 1
ATOM 817 N N . THR A 1 103 ? 10.833 -21.413 -14.612 1.00 36.28 103 THR A N 1
ATOM 818 C CA . THR A 1 103 ? 9.540 -22.129 -14.624 1.00 36.28 103 THR A CA 1
ATOM 819 C C . THR A 1 103 ? 8.423 -21.449 -13.822 1.00 36.28 103 THR A C 1
ATOM 821 O O . THR A 1 103 ? 7.340 -22.003 -13.703 1.00 36.28 103 THR A O 1
ATOM 824 N N . LEU A 1 104 ? 8.657 -20.250 -13.274 1.00 42.12 104 LEU A N 1
ATOM 825 C CA . LEU A 1 104 ? 7.634 -19.448 -12.574 1.00 42.12 104 LEU A CA 1
ATOM 826 C C . LEU A 1 104 ? 7.106 -18.266 -13.415 1.00 42.12 104 LEU A C 1
ATOM 828 O O . LEU A 1 104 ? 6.269 -17.500 -12.946 1.00 42.12 104 LEU A O 1
ATOM 832 N N . GLN A 1 105 ? 7.591 -18.107 -14.651 1.00 46.19 105 GLN A N 1
ATOM 833 C CA . GLN A 1 105 ? 7.227 -17.018 -15.568 1.00 46.19 105 GLN A CA 1
ATOM 834 C C . GLN A 1 105 ? 6.093 -17.366 -16.546 1.00 46.19 105 GLN A C 1
ATOM 836 O O . GLN A 1 105 ? 5.676 -16.493 -17.298 1.00 46.19 105 GLN A O 1
ATOM 841 N N . THR A 1 106 ? 5.587 -18.602 -16.566 1.00 51.75 106 THR A N 1
ATOM 842 C CA . THR A 1 106 ? 4.686 -19.070 -17.636 1.00 51.75 106 THR A CA 1
ATOM 843 C C . THR A 1 106 ? 3.230 -18.632 -17.492 1.00 51.75 106 THR A C 1
ATOM 845 O O . THR A 1 106 ? 2.513 -18.634 -18.486 1.00 51.75 106 THR A O 1
ATOM 848 N N . ASP A 1 107 ? 2.808 -18.202 -16.301 1.00 60.22 107 ASP A N 1
ATOM 849 C CA . ASP A 1 107 ? 1.385 -17.952 -16.010 1.00 60.22 107 ASP A CA 1
ATOM 850 C C . ASP A 1 107 ? 1.072 -16.461 -15.784 1.00 60.22 107 ASP A C 1
ATOM 852 O O . ASP A 1 107 ? -0.047 -16.095 -15.430 1.00 60.22 107 ASP A O 1
ATOM 856 N N . LEU A 1 108 ? 2.066 -15.582 -15.938 1.00 64.62 108 LEU A N 1
ATOM 857 C CA . LEU A 1 108 ? 1.898 -14.136 -15.802 1.00 64.62 108 LEU A CA 1
ATOM 858 C C . LEU A 1 108 ? 2.017 -13.459 -17.173 1.00 64.62 108 LEU A C 1
ATOM 860 O O . LEU A 1 108 ? 2.830 -13.878 -17.999 1.00 64.62 108 LEU A O 1
ATOM 864 N N . PRO A 1 109 ? 1.210 -12.417 -17.437 1.00 68.44 109 PRO A N 1
ATOM 865 C CA . PRO A 1 109 ? 1.160 -11.782 -18.745 1.00 68.44 109 PRO A CA 1
ATOM 866 C C . PRO A 1 109 ? 2.515 -11.187 -19.133 1.00 68.44 109 PRO A C 1
ATOM 868 O O . PRO A 1 109 ? 3.102 -10.402 -18.393 1.00 68.44 109 PRO A O 1
ATOM 871 N N . VAL A 1 110 ? 2.982 -11.520 -20.337 1.00 78.38 110 VAL A N 1
ATOM 872 C CA . VAL A 1 110 ? 4.154 -10.879 -20.940 1.00 78.38 110 VAL A CA 1
ATOM 873 C C . VAL A 1 110 ? 3.764 -9.478 -21.409 1.00 78.38 110 VAL A C 1
ATOM 875 O O . VAL A 1 110 ? 2.783 -9.291 -22.138 1.00 78.38 110 VAL A O 1
ATOM 878 N N . PHE A 1 111 ? 4.539 -8.476 -20.997 1.00 83.00 111 PHE A N 1
ATOM 879 C CA . PHE A 1 111 ? 4.257 -7.078 -21.303 1.00 83.00 111 PHE A CA 1
ATOM 880 C C . PHE A 1 111 ? 5.057 -6.604 -22.514 1.00 83.00 111 PHE A C 1
ATOM 882 O O . PHE A 1 111 ? 6.260 -6.378 -22.445 1.00 83.00 111 PHE A O 1
ATOM 889 N N . THR A 1 112 ? 4.354 -6.406 -23.624 1.00 84.38 112 THR A N 1
ATOM 890 C CA . THR A 1 112 ? 4.849 -5.710 -24.816 1.00 84.38 112 THR A CA 1
ATOM 891 C C . THR A 1 112 ? 4.104 -4.390 -24.997 1.00 84.38 112 THR A C 1
ATOM 893 O O . THR A 1 112 ? 3.075 -4.150 -24.363 1.00 84.38 112 THR A O 1
ATOM 896 N N . GLU A 1 113 ? 4.611 -3.506 -25.855 1.00 77.38 113 GLU A N 1
ATOM 897 C CA . GLU A 1 113 ? 3.977 -2.205 -26.114 1.00 77.38 113 GLU A CA 1
ATOM 898 C C . GLU A 1 113 ? 2.524 -2.358 -26.603 1.00 77.38 113 GLU A C 1
ATOM 900 O O . GLU A 1 113 ? 1.643 -1.568 -26.255 1.00 77.38 113 GLU A O 1
ATOM 905 N N . ASP A 1 114 ? 2.251 -3.440 -27.335 1.00 82.75 114 ASP A N 1
ATOM 906 C CA . ASP A 1 114 ? 0.933 -3.764 -27.868 1.00 82.75 114 ASP A CA 1
ATOM 907 C C . ASP A 1 114 ? 0.087 -4.672 -26.976 1.00 82.75 114 ASP A C 1
ATOM 909 O O . ASP A 1 114 ? -1.006 -5.068 -27.389 1.00 82.75 114 ASP A O 1
ATOM 913 N N . SER A 1 115 ? 0.526 -4.921 -25.739 1.00 85.75 115 SER A N 1
ATOM 914 C CA . SER A 1 115 ? -0.169 -5.788 -24.789 1.00 85.75 115 SER A CA 1
ATOM 915 C C . SER A 1 115 ? -1.677 -5.474 -24.720 1.00 85.75 115 SER A C 1
ATOM 917 O O . SER A 1 115 ? -2.062 -4.298 -24.634 1.00 85.75 115 SER A O 1
ATOM 919 N N . PRO A 1 116 ? -2.558 -6.494 -24.764 1.00 85.69 116 PRO A N 1
ATOM 920 C CA . PRO A 1 116 ? -4.013 -6.299 -24.804 1.00 85.69 116 PRO A CA 1
ATOM 921 C C . PRO A 1 116 ? -4.559 -5.620 -23.537 1.00 85.69 116 PRO A C 1
ATOM 923 O O . PRO A 1 116 ? -5.624 -4.996 -23.557 1.00 85.69 116 PRO A O 1
ATOM 926 N N . TYR A 1 117 ? -3.800 -5.674 -22.440 1.00 88.19 117 TYR A N 1
ATOM 927 C CA . TYR A 1 117 ? -4.151 -5.056 -21.161 1.00 88.19 117 TYR A CA 1
ATOM 928 C C . TYR A 1 117 ? -3.885 -3.545 -21.136 1.00 88.19 117 TYR A C 1
ATOM 930 O O . TYR A 1 117 ? -4.370 -2.848 -20.243 1.00 88.19 117 TYR A O 1
ATOM 938 N N . PHE A 1 118 ? -3.135 -3.011 -22.107 1.00 91.94 118 PHE A N 1
ATOM 939 C CA . PHE A 1 118 ? -2.793 -1.593 -22.166 1.00 91.94 118 PHE A CA 1
ATOM 940 C C . PHE A 1 118 ? -3.851 -0.811 -22.954 1.00 91.94 118 PHE A C 1
ATOM 942 O O . PHE A 1 118 ? -3.977 -0.990 -24.169 1.00 91.94 118 PHE A O 1
ATOM 949 N N . PRO A 1 119 ? -4.619 0.086 -22.304 1.00 91.81 119 PRO A N 1
ATOM 950 C CA . PRO A 1 119 ? -5.530 0.961 -23.025 1.00 91.81 119 PRO A CA 1
ATOM 951 C C . PRO A 1 119 ? -4.745 1.936 -23.914 1.00 91.81 119 PRO A C 1
ATOM 953 O O . PRO A 1 119 ? -3.550 2.174 -23.721 1.00 91.81 119 PRO A O 1
ATOM 956 N N . SER A 1 120 ? -5.425 2.535 -24.891 1.00 90.94 120 SER A N 1
ATOM 957 C CA . SER A 1 120 ? -4.793 3.400 -25.896 1.00 90.94 120 SER A CA 1
ATOM 958 C C . SER A 1 120 ? -4.005 4.569 -25.287 1.00 90.94 120 SER A C 1
ATOM 960 O O . SER A 1 120 ? -2.950 4.921 -25.811 1.00 90.94 120 SER A O 1
ATOM 962 N N . GLY A 1 121 ? -4.463 5.128 -24.161 1.00 90.31 121 GLY A N 1
ATOM 963 C CA . GLY A 1 121 ? -3.746 6.162 -23.407 1.00 90.31 121 GLY A CA 1
ATOM 964 C C . GLY A 1 121 ? -2.403 5.686 -22.844 1.00 90.31 121 GLY A C 1
ATOM 965 O O . GLY A 1 121 ? -1.404 6.393 -22.970 1.00 90.31 121 GLY A O 1
ATOM 966 N N . ILE A 1 122 ? -2.335 4.451 -22.328 1.00 94.50 122 ILE A N 1
ATOM 967 C CA . ILE A 1 122 ? -1.075 3.836 -21.884 1.00 94.50 122 ILE A CA 1
ATOM 968 C C . ILE A 1 122 ? -0.133 3.618 -23.065 1.00 94.50 122 ILE A C 1
ATOM 970 O O . ILE A 1 122 ? 1.022 4.024 -22.989 1.00 94.50 122 ILE A O 1
ATOM 974 N N . LYS A 1 123 ? -0.617 3.038 -24.171 1.00 93.81 123 LYS A N 1
ATOM 975 C CA . LYS A 1 123 ? 0.220 2.786 -25.358 1.00 93.81 123 LYS A CA 1
ATOM 976 C C . LYS A 1 123 ? 0.823 4.084 -25.906 1.00 93.81 123 LYS A C 1
ATOM 978 O O . LYS A 1 123 ? 2.015 4.151 -26.187 1.00 93.81 123 LYS A O 1
ATOM 983 N N . LYS A 1 124 ? 0.021 5.154 -25.982 1.00 93.06 124 LYS A N 1
ATOM 984 C CA . LYS A 1 124 ? 0.494 6.494 -26.373 1.00 93.06 124 LYS A CA 1
ATOM 985 C C . LYS A 1 124 ? 1.545 7.044 -25.407 1.00 93.06 124 LYS A C 1
ATOM 987 O O . LYS A 1 124 ? 2.536 7.608 -25.860 1.00 93.06 124 LYS A O 1
ATOM 992 N N . ALA A 1 125 ? 1.339 6.890 -24.100 1.00 92.06 125 ALA A N 1
ATOM 993 C CA . ALA A 1 125 ? 2.282 7.357 -23.087 1.00 92.06 125 ALA A CA 1
ATOM 994 C C . ALA A 1 125 ? 3.616 6.595 -23.141 1.00 92.06 125 ALA A C 1
ATOM 996 O O . ALA A 1 125 ? 4.665 7.231 -23.068 1.00 92.06 125 ALA A O 1
ATOM 997 N N . ILE A 1 126 ? 3.574 5.276 -23.365 1.00 93.81 126 ILE A N 1
ATOM 998 C CA . ILE A 1 126 ? 4.763 4.438 -23.570 1.00 93.81 126 ILE A CA 1
ATOM 999 C C . ILE A 1 126 ? 5.553 4.911 -24.794 1.00 93.81 126 ILE A C 1
ATOM 1001 O O . ILE A 1 126 ? 6.744 5.182 -24.661 1.00 93.81 126 ILE A O 1
ATOM 1005 N N . ARG A 1 127 ? 4.891 5.108 -25.945 1.00 92.56 127 ARG A N 1
ATOM 1006 C CA . ARG A 1 127 ? 5.519 5.641 -27.175 1.00 92.56 127 ARG A CA 1
ATOM 1007 C C . ARG A 1 127 ? 6.138 7.017 -26.986 1.00 92.56 127 ARG A C 1
ATOM 1009 O O . ARG A 1 127 ? 7.181 7.315 -27.550 1.00 92.56 127 ARG A O 1
ATOM 1016 N N . ALA A 1 128 ? 5.472 7.867 -26.209 1.00 92.56 128 ALA A N 1
ATOM 1017 C CA . ALA A 1 128 ? 5.953 9.204 -25.888 1.00 92.56 128 ALA A CA 1
ATOM 1018 C C . ALA A 1 128 ? 7.006 9.213 -24.767 1.00 92.56 128 ALA A C 1
ATOM 1020 O O . ALA A 1 128 ? 7.465 10.292 -24.399 1.00 92.56 128 ALA A O 1
ATOM 1021 N N . GLU A 1 129 ? 7.334 8.049 -24.194 1.00 91.00 129 GLU A N 1
ATOM 1022 C CA . GLU A 1 129 ? 8.208 7.873 -23.031 1.00 91.00 129 GLU A CA 1
ATOM 1023 C C . GLU A 1 129 ? 7.823 8.755 -21.830 1.00 91.00 129 GLU A C 1
ATOM 1025 O O . GLU A 1 129 ? 8.671 9.205 -21.057 1.00 91.00 129 GLU A O 1
ATOM 1030 N N . LYS A 1 130 ? 6.523 9.020 -21.670 1.00 93.00 130 LYS A N 1
ATOM 1031 C CA . LYS A 1 130 ? 5.974 9.904 -20.636 1.00 93.00 130 LYS A CA 1
ATOM 1032 C C . LYS A 1 130 ? 5.180 9.118 -19.611 1.00 93.00 130 LYS A C 1
ATOM 1034 O O . LYS A 1 130 ? 4.573 8.091 -19.901 1.00 93.00 130 LYS A O 1
ATOM 1039 N N . ARG A 1 131 ? 5.113 9.665 -18.395 1.00 91.75 131 ARG A N 1
ATOM 1040 C CA . ARG A 1 131 ? 4.283 9.094 -17.334 1.00 91.75 131 ARG A CA 1
ATOM 1041 C C . ARG A 1 131 ? 2.803 9.134 -17.748 1.00 91.75 131 ARG A C 1
ATOM 1043 O O . ARG A 1 131 ? 2.304 10.222 -18.041 1.00 91.75 131 ARG A O 1
ATOM 1050 N N . PRO A 1 132 ? 2.091 7.993 -17.757 1.00 93.12 132 PRO A N 1
ATOM 1051 C CA . PRO A 1 132 ? 0.685 7.976 -18.136 1.00 93.12 132 PRO A CA 1
ATOM 1052 C C . PRO A 1 132 ? -0.210 8.678 -17.111 1.00 93.12 132 PRO A C 1
ATOM 1054 O O . PRO A 1 132 ? 0.148 8.815 -15.934 1.00 93.12 132 PRO A O 1
ATOM 1057 N N . THR A 1 133 ? -1.403 9.090 -17.547 1.00 93.50 133 THR A N 1
ATOM 1058 C CA . THR A 1 133 ? -2.373 9.748 -16.665 1.00 93.50 133 THR A CA 1
ATOM 1059 C C . THR A 1 133 ? -2.898 8.789 -15.596 1.00 93.50 133 THR A C 1
ATOM 1061 O O . THR A 1 133 ? -2.862 7.564 -15.740 1.00 93.50 133 THR A O 1
ATOM 1064 N N . ARG A 1 134 ? -3.419 9.344 -14.496 1.00 90.75 134 ARG A N 1
ATOM 1065 C CA . ARG A 1 134 ? -3.987 8.541 -13.405 1.00 90.75 134 ARG A CA 1
ATOM 1066 C C . ARG A 1 134 ? -5.115 7.620 -13.888 1.00 90.75 134 ARG A C 1
ATOM 1068 O O . ARG A 1 134 ? -5.126 6.453 -13.517 1.00 90.75 134 ARG A O 1
ATOM 1075 N N . SER A 1 135 ? -6.030 8.135 -14.709 1.00 91.75 135 SER A N 1
ATOM 1076 C CA . SER A 1 135 ? -7.183 7.371 -15.204 1.00 91.75 135 SER A CA 1
ATOM 1077 C C . SER A 1 135 ? -6.757 6.210 -16.111 1.00 91.75 135 SER A C 1
ATOM 1079 O O . SER A 1 135 ? -7.242 5.087 -15.948 1.00 91.75 135 SER A O 1
ATOM 1081 N N . ASP A 1 136 ? -5.777 6.442 -16.991 1.00 92.38 136 ASP A N 1
ATOM 1082 C CA . ASP A 1 136 ? -5.227 5.394 -17.858 1.00 92.38 136 ASP A CA 1
ATOM 1083 C C . ASP A 1 136 ? -4.534 4.294 -17.044 1.00 92.38 136 ASP A C 1
ATOM 1085 O O . ASP A 1 136 ? -4.714 3.106 -17.319 1.00 92.38 136 ASP A O 1
ATOM 1089 N N . 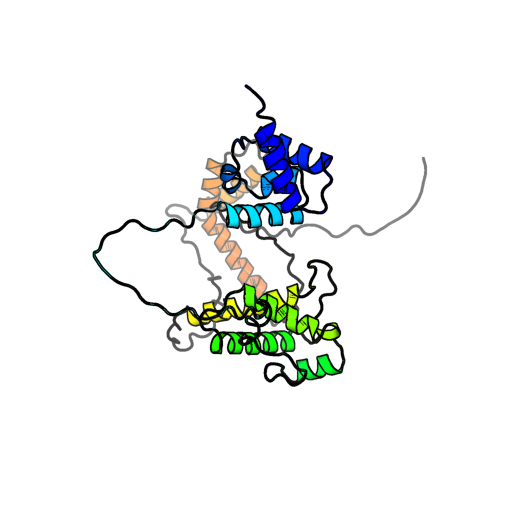ARG A 1 137 ? -3.781 4.674 -16.000 1.00 93.94 137 ARG A N 1
ATOM 1090 C CA . ARG A 1 137 ? -3.140 3.720 -15.081 1.00 93.94 137 ARG A CA 1
ATOM 1091 C C . ARG A 1 137 ? -4.154 2.875 -14.323 1.00 93.94 137 ARG A C 1
ATOM 1093 O O . ARG A 1 137 ? -3.958 1.669 -14.209 1.00 93.94 137 ARG A O 1
ATOM 1100 N N . GLU A 1 138 ? -5.220 3.483 -13.809 1.00 92.62 138 GLU A N 1
ATOM 1101 C CA . GLU A 1 138 ? -6.272 2.758 -13.091 1.00 92.62 138 GLU A CA 1
ATOM 1102 C C . GLU A 1 138 ? -6.975 1.745 -14.003 1.00 92.62 138 GLU A C 1
ATOM 1104 O O . GLU A 1 138 ? -7.175 0.604 -13.585 1.00 92.62 138 GLU A O 1
ATOM 1109 N N . SER A 1 139 ? -7.273 2.136 -15.246 1.00 92.31 139 SER A N 1
ATOM 1110 C CA . SER A 1 139 ? -7.894 1.269 -16.259 1.00 92.31 139 SER A CA 1
ATOM 1111 C C . SER A 1 139 ? -6.986 0.107 -16.664 1.00 92.31 139 SER A C 1
ATOM 1113 O O . SER A 1 139 ? -7.439 -1.024 -16.821 1.00 92.31 139 SER A O 1
ATOM 1115 N N . MET A 1 140 ? -5.687 0.372 -16.809 1.00 95.06 140 MET A N 1
ATOM 1116 C CA . MET A 1 140 ? -4.678 -0.654 -17.066 1.00 95.06 140 MET A CA 1
ATOM 1117 C C . MET A 1 140 ? -4.578 -1.652 -15.910 1.00 95.06 140 MET A C 1
ATOM 1119 O O . MET A 1 140 ? -4.607 -2.857 -16.134 1.00 95.06 140 MET A O 1
ATOM 1123 N N . CYS A 1 141 ? -4.483 -1.159 -14.671 1.00 94.12 141 CYS A N 1
ATOM 1124 C CA . CYS A 1 141 ? -4.384 -2.015 -13.490 1.00 94.12 141 CYS A CA 1
ATOM 1125 C C . CYS A 1 141 ? -5.608 -2.922 -13.340 1.00 94.12 141 CYS A C 1
ATOM 1127 O O . CYS A 1 141 ? -5.460 -4.066 -12.934 1.00 94.12 141 CYS A O 1
ATOM 1129 N N . GLU A 1 142 ? -6.798 -2.422 -13.673 1.00 92.38 142 GLU A N 1
ATOM 1130 C CA . GLU A 1 142 ? -8.037 -3.203 -13.662 1.00 92.38 142 GLU A CA 1
ATOM 1131 C C . GLU A 1 142 ? -7.974 -4.371 -14.651 1.00 92.38 142 GLU A C 1
ATOM 1133 O O . GLU A 1 142 ? -8.063 -5.519 -14.227 1.00 92.38 142 GLU A O 1
ATOM 1138 N N . ARG A 1 143 ? -7.653 -4.101 -15.925 1.00 92.25 143 ARG A N 1
ATOM 1139 C CA . ARG A 1 143 ? -7.509 -5.142 -16.963 1.00 92.25 143 ARG A CA 1
ATOM 1140 C C . ARG A 1 143 ? -6.459 -6.197 -16.617 1.00 92.25 143 ARG A C 1
ATOM 1142 O O . ARG A 1 143 ? -6.667 -7.378 -16.873 1.00 92.25 143 ARG A O 1
ATOM 1149 N N . ILE A 1 144 ? -5.327 -5.774 -16.052 1.00 92.50 144 ILE A N 1
ATOM 1150 C CA . ILE A 1 144 ? -4.253 -6.687 -15.641 1.00 92.50 144 ILE A CA 1
ATOM 1151 C C . ILE A 1 144 ? -4.720 -7.576 -14.486 1.00 92.50 144 ILE A C 1
ATOM 1153 O O . ILE A 1 144 ? -4.486 -8.779 -14.509 1.00 92.50 144 ILE A O 1
ATOM 1157 N N . VAL A 1 145 ? -5.374 -7.001 -13.474 1.00 91.38 145 VAL A N 1
ATOM 1158 C CA . VAL A 1 145 ? -5.871 -7.757 -12.317 1.00 91.38 145 VAL A CA 1
ATOM 1159 C C . VAL A 1 145 ? -6.937 -8.768 -12.729 1.00 91.38 145 VAL A C 1
ATOM 1161 O O . VAL A 1 145 ? -6.899 -9.894 -12.234 1.00 91.38 145 VAL A O 1
ATOM 1164 N N . ASP A 1 146 ? -7.851 -8.384 -13.617 1.00 88.81 146 ASP A N 1
ATOM 1165 C CA . ASP A 1 146 ? -8.899 -9.275 -14.118 1.00 88.81 146 ASP A CA 1
ATOM 1166 C C . ASP A 1 146 ? -8.280 -10.465 -14.860 1.00 88.81 146 ASP A C 1
ATOM 1168 O O . ASP A 1 146 ? -8.552 -11.614 -14.515 1.00 88.81 146 ASP A O 1
ATOM 1172 N N . HIS A 1 147 ? -7.326 -10.208 -15.758 1.00 87.81 147 HIS A N 1
ATOM 1173 C CA . HIS A 1 147 ? -6.606 -11.273 -16.453 1.00 87.81 147 HIS A CA 1
ATOM 1174 C C . HIS A 1 147 ? -5.816 -12.187 -15.500 1.00 87.81 147 HIS A C 1
ATOM 1176 O O . HIS A 1 147 ? -5.882 -13.410 -15.602 1.00 87.81 147 HIS A O 1
ATOM 1182 N N . CYS A 1 148 ? -5.097 -11.625 -14.522 1.00 87.75 148 CYS A N 1
ATOM 1183 C CA . CYS A 1 148 ? -4.345 -12.432 -13.558 1.00 87.75 148 CYS A CA 1
ATOM 1184 C C . CYS A 1 148 ? -5.248 -13.370 -12.737 1.00 87.75 148 CYS A C 1
ATOM 1186 O O . CYS A 1 148 ? -4.779 -14.417 -12.298 1.00 87.75 148 CYS A O 1
ATOM 1188 N N . ARG A 1 149 ? -6.521 -13.014 -12.517 1.00 83.31 149 ARG A N 1
ATOM 1189 C CA . ARG A 1 149 ? -7.504 -13.878 -11.838 1.00 83.31 149 ARG A CA 1
ATOM 1190 C C . ARG A 1 149 ? -8.022 -14.991 -12.734 1.00 83.31 149 ARG A C 1
ATOM 1192 O O . ARG A 1 149 ? -8.235 -16.095 -12.245 1.00 83.31 149 ARG A O 1
ATOM 1199 N N . GLU A 1 150 ? -8.231 -14.697 -14.015 1.00 83.31 150 GLU A N 1
ATOM 1200 C CA . GLU A 1 150 ? -8.635 -15.699 -15.005 1.00 83.31 150 GLU A CA 1
ATOM 1201 C C . GLU A 1 150 ? -7.573 -16.791 -15.141 1.00 83.31 150 GLU A C 1
ATOM 1203 O O . GLU A 1 150 ? -7.903 -17.973 -15.182 1.00 83.31 150 GLU A O 1
ATOM 1208 N N . VAL A 1 151 ? -6.297 -16.398 -15.157 1.00 84.00 151 VAL A N 1
ATOM 1209 C CA . VAL A 1 151 ? -5.179 -17.339 -15.291 1.00 84.00 151 VAL A CA 1
ATOM 1210 C C . VAL A 1 151 ? -4.852 -18.025 -13.963 1.00 84.00 151 VAL A C 1
ATOM 1212 O O . VAL A 1 151 ? -4.550 -19.217 -13.938 1.00 84.00 151 VAL A O 1
ATOM 1215 N N . VAL A 1 152 ? -4.926 -17.297 -12.841 1.00 82.31 152 VAL A N 1
ATOM 1216 C CA . VAL A 1 152 ? -4.567 -17.807 -11.511 1.00 82.31 152 VAL A CA 1
ATOM 1217 C C . VAL A 1 152 ? -5.744 -17.634 -10.535 1.00 82.31 152 VAL A C 1
ATOM 1219 O O . VAL A 1 152 ? -5.886 -16.570 -9.925 1.00 82.31 152 VAL A O 1
ATOM 1222 N N . PRO A 1 153 ? -6.547 -18.688 -10.286 1.00 72.56 153 PRO A N 1
ATOM 1223 C CA . PRO A 1 153 ? -7.734 -18.598 -9.427 1.00 72.56 153 PRO A CA 1
ATOM 1224 C C . PRO A 1 153 ? -7.422 -18.273 -7.953 1.00 72.56 153 PRO A C 1
ATOM 1226 O O . PRO A 1 153 ? -8.256 -17.696 -7.264 1.00 72.56 153 PRO A O 1
ATOM 1229 N N . ASN A 1 154 ? -6.209 -18.578 -7.474 1.00 77.81 154 ASN A N 1
ATOM 1230 C CA . ASN A 1 154 ? -5.726 -18.244 -6.126 1.00 77.81 154 ASN A CA 1
ATOM 1231 C C . ASN A 1 154 ? -4.517 -17.299 -6.194 1.00 77.81 154 ASN A C 1
ATOM 1233 O O . ASN A 1 154 ? -3.415 -17.630 -5.751 1.00 77.81 154 ASN A O 1
ATOM 1237 N N . LEU A 1 155 ? -4.701 -16.134 -6.818 1.00 81.88 155 LEU A N 1
ATOM 1238 C CA . LEU A 1 155 ? -3.630 -15.157 -6.990 1.00 81.88 155 LEU A CA 1
ATOM 1239 C C . LEU A 1 155 ? -3.189 -14.554 -5.645 1.00 81.88 155 LEU A C 1
ATOM 1241 O O . LEU A 1 155 ? -3.971 -13.917 -4.939 1.00 81.88 155 LEU A O 1
ATOM 1245 N N . GLU A 1 156 ? -1.906 -14.701 -5.315 1.00 85.56 156 GLU A N 1
ATOM 1246 C CA . GLU A 1 156 ? -1.306 -14.077 -4.135 1.00 85.56 156 GLU A CA 1
ATOM 1247 C C . GLU A 1 156 ? -0.890 -12.618 -4.407 1.00 85.56 156 GLU A C 1
ATOM 1249 O O . GLU A 1 156 ? -0.468 -12.254 -5.508 1.00 85.56 156 GLU A O 1
ATOM 1254 N N . ARG A 1 157 ? -0.924 -11.768 -3.372 1.00 85.31 157 ARG A N 1
ATOM 1255 C CA . ARG A 1 157 ? -0.474 -10.364 -3.443 1.00 85.31 157 ARG A CA 1
ATOM 1256 C C . ARG A 1 157 ? 1.003 -10.211 -3.816 1.00 85.31 157 ARG A C 1
ATOM 1258 O O . ARG A 1 157 ? 1.381 -9.163 -4.340 1.00 85.31 157 ARG A O 1
ATOM 1265 N N . SER A 1 158 ? 1.836 -11.205 -3.508 1.00 85.69 158 SER A N 1
ATOM 1266 C CA . SER A 1 158 ? 3.255 -11.241 -3.877 1.00 85.69 158 SER A CA 1
ATOM 1267 C C . SER A 1 158 ? 3.425 -11.148 -5.399 1.00 85.69 158 SER A C 1
ATOM 1269 O O . SER A 1 158 ? 4.132 -10.260 -5.873 1.00 85.69 158 SER A O 1
ATOM 1271 N N . ARG A 1 159 ? 2.647 -11.938 -6.151 1.00 87.44 159 ARG A N 1
ATOM 1272 C CA . ARG A 1 159 ? 2.674 -12.018 -7.620 1.00 87.44 159 ARG A CA 1
ATOM 1273 C C . ARG A 1 159 ? 2.328 -10.697 -8.305 1.00 87.44 159 ARG A C 1
ATOM 1275 O O . ARG A 1 159 ? 2.920 -10.355 -9.323 1.00 87.44 159 ARG A O 1
ATOM 1282 N N . LEU A 1 160 ? 1.428 -9.900 -7.722 1.00 90.75 160 LEU A N 1
ATOM 1283 C CA . LEU A 1 160 ? 1.107 -8.559 -8.237 1.00 90.75 160 LEU A CA 1
ATOM 1284 C C . LEU A 1 160 ? 2.303 -7.595 -8.164 1.00 90.75 160 LEU A C 1
ATOM 1286 O O . LEU A 1 160 ? 2.385 -6.652 -8.952 1.00 90.75 160 LEU A O 1
ATOM 1290 N N . ASN A 1 161 ? 3.242 -7.823 -7.244 1.00 90.06 161 ASN A N 1
ATOM 1291 C CA . ASN A 1 161 ? 4.471 -7.030 -7.180 1.00 90.06 161 ASN A CA 1
ATOM 1292 C C . ASN A 1 161 ? 5.428 -7.413 -8.289 1.00 90.06 161 ASN A C 1
ATOM 1294 O O . ASN A 1 161 ? 6.066 -6.534 -8.854 1.00 90.06 161 ASN A O 1
ATOM 1298 N N . ASP A 1 162 ? 5.517 -8.702 -8.598 1.00 89.44 162 ASP A N 1
ATOM 1299 C CA . ASP A 1 162 ? 6.384 -9.188 -9.664 1.00 89.44 162 ASP A CA 1
ATOM 1300 C C . ASP A 1 162 ? 5.877 -8.707 -11.024 1.00 89.44 162 ASP A C 1
ATOM 1302 O O . ASP A 1 162 ? 6.663 -8.215 -11.827 1.00 89.44 162 ASP A O 1
ATOM 1306 N N . VAL A 1 163 ? 4.555 -8.681 -11.220 1.00 91.25 163 VAL A N 1
ATOM 1307 C CA . VAL A 1 163 ? 3.917 -8.017 -12.367 1.00 91.25 163 VAL A CA 1
ATOM 1308 C C . VAL A 1 163 ? 4.298 -6.536 -12.449 1.00 91.25 163 VAL A C 1
ATOM 1310 O O . VAL A 1 163 ? 4.706 -6.053 -13.503 1.00 91.25 163 VAL A O 1
ATOM 1313 N N . ALA A 1 164 ? 4.205 -5.799 -11.339 1.00 92.31 164 ALA A N 1
ATOM 1314 C CA . ALA A 1 164 ? 4.579 -4.386 -11.319 1.00 92.31 164 ALA A CA 1
ATOM 1315 C C . ALA A 1 164 ? 6.062 -4.174 -11.656 1.00 92.31 164 ALA A C 1
ATOM 1317 O O . ALA A 1 164 ? 6.393 -3.239 -12.387 1.00 92.31 164 ALA A O 1
ATOM 1318 N N . LYS A 1 165 ? 6.947 -5.035 -11.139 1.00 91.06 165 LYS A N 1
ATOM 1319 C CA . LYS A 1 165 ? 8.383 -5.006 -11.443 1.00 91.06 165 LYS A CA 1
ATOM 1320 C C . LYS A 1 165 ? 8.628 -5.252 -12.926 1.00 91.06 165 LYS A C 1
ATOM 1322 O O . LYS A 1 165 ? 9.296 -4.434 -13.543 1.00 91.06 165 LYS A O 1
ATOM 1327 N N . GLN A 1 166 ? 8.017 -6.283 -13.509 1.00 91.06 166 GLN A N 1
ATOM 1328 C CA . GLN A 1 166 ? 8.147 -6.588 -14.937 1.00 91.06 166 GLN A CA 1
ATOM 1329 C C . GLN A 1 166 ? 7.717 -5.407 -15.815 1.00 91.06 166 GLN A C 1
ATOM 1331 O O . GLN A 1 166 ? 8.444 -5.012 -16.722 1.00 91.06 166 GLN A O 1
ATOM 1336 N N . ILE A 1 167 ? 6.577 -4.773 -15.523 1.00 91.81 167 ILE A N 1
ATOM 1337 C CA . ILE A 1 167 ? 6.116 -3.599 -16.284 1.00 91.81 167 ILE A CA 1
ATOM 1338 C C . ILE A 1 167 ? 7.127 -2.447 -16.196 1.00 91.81 167 ILE A C 1
ATOM 1340 O O . ILE A 1 167 ? 7.400 -1.786 -17.198 1.00 91.81 167 ILE A O 1
ATOM 1344 N N . VAL A 1 168 ? 7.688 -2.193 -15.011 1.00 92.50 168 VAL A N 1
ATOM 1345 C CA . VAL A 1 168 ? 8.686 -1.130 -14.807 1.00 92.50 168 VAL A CA 1
ATOM 1346 C C . VAL A 1 168 ? 10.024 -1.471 -15.465 1.00 92.50 168 VAL A C 1
ATOM 1348 O O . VAL A 1 168 ? 10.686 -0.566 -15.967 1.00 92.50 168 VAL A O 1
ATOM 1351 N N . GLU A 1 169 ? 10.411 -2.744 -15.503 1.00 90.50 169 GLU A N 1
ATOM 1352 C CA . GLU A 1 169 ? 11.604 -3.222 -16.210 1.00 90.50 169 GLU A CA 1
ATOM 1353 C C . GLU A 1 169 ? 11.471 -3.032 -17.726 1.00 90.50 169 GLU A C 1
ATOM 1355 O O . GLU A 1 169 ? 12.401 -2.530 -18.356 1.00 90.50 169 GLU A O 1
ATOM 1360 N N . HIS A 1 170 ? 10.304 -3.341 -18.301 1.00 90.62 170 HIS A N 1
ATOM 1361 C CA . HIS A 1 170 ? 10.041 -3.145 -19.731 1.00 90.62 170 HIS A CA 1
ATOM 1362 C C . HIS A 1 170 ? 9.843 -1.672 -20.115 1.00 90.62 170 HIS A C 1
ATOM 1364 O O . HIS A 1 170 ? 10.278 -1.247 -21.184 1.00 90.62 170 HIS A O 1
ATOM 1370 N N . PHE A 1 171 ? 9.211 -0.870 -19.251 1.00 91.62 171 PHE A N 1
ATOM 1371 C CA . PHE A 1 171 ? 8.838 0.517 -19.552 1.00 91.62 171 PHE A CA 1
ATOM 1372 C C . PHE A 1 171 ? 9.258 1.496 -18.440 1.00 91.62 171 PHE A C 1
ATOM 1374 O O . PHE A 1 171 ? 8.415 2.201 -17.861 1.00 91.62 171 PHE A O 1
ATOM 1381 N N . PRO A 1 172 ? 10.566 1.614 -18.148 1.00 90.62 172 PRO A N 1
ATOM 1382 C CA . PRO A 1 172 ? 11.047 2.371 -16.996 1.00 90.62 172 PRO A CA 1
ATOM 1383 C C . PRO A 1 172 ? 10.726 3.862 -17.104 1.00 90.62 172 PRO A C 1
ATOM 1385 O O . PRO A 1 172 ? 10.324 4.475 -16.121 1.00 90.62 172 PRO A O 1
ATOM 1388 N N . LYS A 1 173 ? 10.828 4.459 -18.296 1.00 90.06 173 LYS A N 1
ATOM 1389 C CA . LYS A 1 173 ? 10.567 5.897 -18.493 1.00 90.06 173 LYS A CA 1
ATOM 1390 C C . LYS A 1 173 ? 9.114 6.291 -18.195 1.00 90.06 173 LYS A C 1
ATOM 1392 O O . LYS A 1 173 ? 8.853 7.395 -17.730 1.00 90.06 173 LYS A O 1
ATOM 1397 N N . SER A 1 174 ? 8.177 5.366 -18.404 1.00 90.81 174 SER A N 1
ATOM 1398 C CA . SER A 1 174 ? 6.746 5.617 -18.203 1.00 90.81 174 SER A CA 1
ATOM 1399 C C . SER A 1 174 ? 6.287 5.299 -16.777 1.00 90.81 174 SER A C 1
ATOM 1401 O O . SER A 1 174 ? 5.480 6.039 -16.209 1.00 90.81 174 SER A O 1
ATOM 1403 N N . PHE A 1 175 ? 6.797 4.224 -16.167 1.00 91.25 175 PHE A N 1
ATOM 1404 C CA . PHE A 1 175 ? 6.230 3.691 -14.920 1.00 91.25 175 PHE A CA 1
ATOM 1405 C C . PHE A 1 175 ? 7.148 3.741 -13.698 1.00 91.25 175 PHE A C 1
ATOM 1407 O O . PHE A 1 175 ? 6.629 3.683 -12.584 1.00 91.25 175 PHE A O 1
ATOM 1414 N N . LYS A 1 176 ? 8.467 3.896 -13.862 1.00 91.25 176 LYS A N 1
ATOM 1415 C CA . LYS A 1 176 ? 9.413 3.914 -12.735 1.00 91.25 176 LYS A CA 1
ATOM 1416 C C . LYS A 1 176 ? 9.117 5.076 -11.793 1.00 91.25 176 LYS A C 1
ATOM 1418 O O . LYS A 1 176 ? 8.884 6.207 -12.225 1.00 91.25 176 LYS A O 1
ATOM 1423 N N . ASP A 1 177 ? 9.129 4.802 -10.496 1.00 87.44 177 ASP A N 1
ATOM 1424 C CA . ASP A 1 177 ? 8.929 5.827 -9.482 1.00 87.44 177 ASP A CA 1
ATOM 1425 C C . ASP A 1 177 ? 10.204 6.653 -9.269 1.00 87.44 177 ASP A C 1
ATOM 1427 O O . ASP A 1 177 ? 11.330 6.147 -9.170 1.00 87.44 177 ASP A O 1
ATOM 1431 N N . THR A 1 178 ? 10.020 7.969 -9.201 1.00 81.38 178 THR A N 1
ATOM 1432 C CA . THR A 1 178 ? 11.106 8.931 -8.981 1.00 81.38 178 THR A CA 1
ATOM 1433 C C . THR A 1 178 ? 11.589 8.922 -7.531 1.00 81.38 178 THR A C 1
ATOM 1435 O O . THR A 1 178 ? 12.772 9.153 -7.279 1.00 81.38 178 THR A O 1
ATOM 1438 N N . ILE A 1 179 ? 10.709 8.580 -6.587 1.00 75.25 179 ILE A N 1
ATOM 1439 C CA . ILE A 1 179 ? 10.994 8.563 -5.150 1.00 75.25 179 ILE A CA 1
ATOM 1440 C C . ILE A 1 179 ? 11.750 7.273 -4.773 1.00 75.25 179 ILE A C 1
ATOM 1442 O O . ILE A 1 179 ? 11.357 6.171 -5.151 1.00 75.25 179 ILE A O 1
ATOM 1446 N N . LEU A 1 180 ? 12.852 7.418 -4.031 1.00 63.84 180 LEU A N 1
ATOM 1447 C CA . LEU A 1 180 ? 13.761 6.347 -3.587 1.00 63.84 180 LEU A CA 1
ATOM 1448 C C . LEU A 1 180 ? 13.238 5.610 -2.340 1.00 63.84 180 LEU A C 1
ATOM 1450 O O . LEU A 1 180 ? 13.855 5.670 -1.284 1.00 63.84 180 LEU A O 1
ATOM 1454 N N . ILE A 1 181 ? 12.092 4.935 -2.440 1.00 66.00 181 ILE A N 1
ATOM 1455 C CA . ILE A 1 181 ? 11.541 4.163 -1.305 1.00 66.00 181 ILE A CA 1
ATOM 1456 C C . ILE A 1 181 ? 11.916 2.677 -1.400 1.00 66.00 181 ILE A C 1
ATOM 1458 O O . ILE A 1 181 ? 12.204 2.048 -0.387 1.00 66.00 181 ILE A O 1
ATOM 1462 N N . SER A 1 182 ? 11.979 2.123 -2.612 1.00 66.44 182 SER A N 1
ATOM 1463 C CA . SER A 1 182 ? 12.278 0.707 -2.853 1.00 66.44 182 SER A CA 1
ATOM 1464 C C . SER A 1 182 ? 13.311 0.535 -3.957 1.00 66.44 182 SER A C 1
ATOM 1466 O O . SER A 1 182 ? 13.342 1.307 -4.920 1.00 66.44 182 SER A O 1
ATOM 1468 N N . ALA A 1 183 ? 14.124 -0.520 -3.849 1.00 71.88 183 ALA A N 1
ATOM 1469 C CA . ALA A 1 183 ? 15.176 -0.856 -4.810 1.00 71.88 183 ALA A CA 1
ATOM 1470 C C . ALA A 1 183 ? 14.648 -0.968 -6.253 1.00 71.88 183 ALA A C 1
ATOM 1472 O O . ALA A 1 183 ? 15.313 -0.546 -7.198 1.00 71.88 183 ALA A O 1
ATOM 1473 N N . HIS A 1 184 ? 13.421 -1.471 -6.420 1.00 71.75 184 HIS A N 1
ATOM 1474 C CA . HIS A 1 184 ? 12.812 -1.705 -7.733 1.00 71.75 184 HIS A CA 1
ATOM 1475 C C . HIS A 1 184 ? 11.980 -0.526 -8.258 1.00 71.75 184 HIS A C 1
ATOM 1477 O O . HIS A 1 184 ? 11.602 -0.529 -9.427 1.00 71.75 184 HIS A O 1
ATOM 1483 N N . ARG A 1 185 ? 11.705 0.493 -7.427 1.00 86.06 185 ARG A N 1
ATOM 1484 C CA . ARG A 1 185 ? 10.950 1.708 -7.803 1.00 86.06 185 ARG A CA 1
ATOM 1485 C C . ARG A 1 185 ? 9.631 1.418 -8.542 1.00 86.06 185 ARG A C 1
ATOM 1487 O O . ARG A 1 185 ? 9.266 2.127 -9.479 1.00 86.06 185 ARG A O 1
ATOM 1494 N N . SER A 1 186 ? 8.938 0.362 -8.123 1.00 89.00 186 SER A N 1
ATOM 1495 C CA . SER A 1 186 ? 7.662 -0.100 -8.683 1.00 89.00 186 SER A CA 1
ATOM 1496 C C . SER A 1 186 ? 6.510 -0.005 -7.676 1.00 89.00 186 SER A C 1
ATOM 1498 O O . SER A 1 186 ? 5.432 -0.552 -7.914 1.00 89.00 186 SER A O 1
ATOM 1500 N N . ASP A 1 187 ? 6.726 0.656 -6.536 1.00 88.62 187 ASP A N 1
ATOM 1501 C CA . ASP A 1 187 ? 5.830 0.606 -5.378 1.00 88.62 187 ASP A CA 1
ATOM 1502 C C . ASP A 1 187 ? 4.473 1.240 -5.668 1.00 88.62 187 ASP A C 1
ATOM 1504 O O . ASP A 1 187 ? 3.441 0.690 -5.281 1.00 88.62 187 ASP A O 1
ATOM 1508 N N . SER A 1 188 ? 4.442 2.371 -6.382 1.00 90.50 188 SER A N 1
ATOM 1509 C CA . SER A 1 188 ? 3.185 3.055 -6.687 1.00 90.50 188 SER A CA 1
ATOM 1510 C C . SER A 1 188 ? 2.298 2.215 -7.602 1.00 90.50 188 SER A C 1
ATOM 1512 O O . SER A 1 188 ? 1.078 2.205 -7.445 1.00 90.50 188 SER A O 1
ATOM 1514 N N . LEU A 1 189 ? 2.900 1.494 -8.552 1.00 92.75 189 LEU A N 1
ATOM 1515 C CA . LEU A 1 189 ? 2.184 0.610 -9.465 1.00 92.75 189 LEU A CA 1
ATOM 1516 C C . LEU A 1 189 ? 1.740 -0.673 -8.753 1.00 92.75 189 LEU A C 1
ATOM 1518 O O . LEU A 1 189 ? 0.579 -1.063 -8.870 1.00 92.75 189 LEU A O 1
ATOM 1522 N N . ALA A 1 190 ? 2.620 -1.272 -7.950 1.00 92.62 190 ALA A N 1
ATOM 1523 C CA . ALA A 1 190 ? 2.298 -2.437 -7.132 1.00 92.62 190 ALA A CA 1
ATOM 1524 C C . ALA A 1 190 ? 1.141 -2.149 -6.162 1.00 92.62 190 ALA A C 1
ATOM 1526 O O . ALA A 1 190 ? 0.210 -2.946 -6.041 1.00 92.62 190 ALA A O 1
ATOM 1527 N N . LEU A 1 191 ? 1.144 -0.981 -5.514 1.00 91.75 191 LEU A N 1
ATOM 1528 C CA . LEU A 1 191 ? 0.067 -0.560 -4.621 1.00 91.75 191 LEU A CA 1
ATOM 1529 C C . LEU A 1 191 ? -1.267 -0.411 -5.363 1.00 91.75 191 LEU A C 1
ATOM 1531 O O . LEU A 1 191 ? -2.299 -0.842 -4.846 1.00 91.75 191 LEU A O 1
ATOM 1535 N N . GLN A 1 192 ? -1.261 0.160 -6.570 1.00 93.31 192 GLN A N 1
ATOM 1536 C CA . GLN A 1 192 ? -2.470 0.293 -7.389 1.00 93.31 192 GLN A CA 1
ATOM 1537 C C . GLN A 1 192 ? -3.047 -1.070 -7.782 1.00 93.31 192 GLN A C 1
ATOM 1539 O O . GLN A 1 192 ? -4.249 -1.282 -7.618 1.00 93.31 192 GLN A O 1
ATOM 1544 N N . LEU A 1 193 ? -2.199 -2.007 -8.216 1.00 93.62 193 LEU A N 1
ATOM 1545 C CA . LEU A 1 193 ? -2.609 -3.374 -8.550 1.00 93.62 193 LEU A CA 1
ATOM 1546 C C . LEU A 1 193 ? -3.209 -4.095 -7.336 1.00 93.62 193 LEU A C 1
ATOM 1548 O O . LEU A 1 193 ? -4.315 -4.627 -7.424 1.00 93.62 193 LEU A O 1
ATOM 1552 N N . ARG A 1 194 ? -2.543 -4.044 -6.175 1.00 92.12 194 ARG A N 1
ATOM 1553 C CA . ARG A 1 194 ? -3.061 -4.623 -4.921 1.00 92.12 194 ARG A CA 1
ATOM 1554 C C . ARG A 1 194 ? -4.396 -4.004 -4.512 1.00 92.12 194 ARG A C 1
ATOM 1556 O O . ARG A 1 194 ? -5.324 -4.720 -4.161 1.00 92.12 194 ARG A O 1
ATOM 1563 N N . THR A 1 195 ? -4.510 -2.680 -4.593 1.00 90.75 195 THR A N 1
ATOM 1564 C CA . THR A 1 195 ? -5.737 -1.962 -4.218 1.00 90.75 195 THR A CA 1
ATOM 1565 C C . THR A 1 195 ? -6.905 -2.355 -5.121 1.00 90.75 195 THR A C 1
ATOM 1567 O O . THR A 1 195 ? -8.015 -2.567 -4.636 1.00 90.75 195 THR A O 1
ATOM 1570 N N . LYS A 1 196 ? -6.673 -2.478 -6.433 1.00 91.31 196 LYS A N 1
ATOM 1571 C CA . LYS A 1 196 ? -7.688 -2.944 -7.389 1.00 91.31 196 LYS A CA 1
ATOM 1572 C C . LYS A 1 196 ? -8.093 -4.391 -7.116 1.00 91.31 196 LYS A C 1
ATOM 1574 O O . LYS A 1 196 ? -9.288 -4.673 -7.059 1.00 91.31 196 LYS A O 1
ATOM 1579 N N . PHE A 1 197 ? -7.124 -5.262 -6.851 1.00 89.75 197 PHE A N 1
ATOM 1580 C CA . PHE A 1 197 ? -7.370 -6.646 -6.455 1.00 89.75 197 PHE A CA 1
ATOM 1581 C C . PHE A 1 197 ? -8.236 -6.734 -5.184 1.00 89.75 197 PHE A C 1
ATOM 1583 O O . PHE A 1 197 ? -9.297 -7.354 -5.198 1.00 89.75 197 PHE A O 1
ATOM 1590 N N . ASP A 1 198 ? -7.866 -6.032 -4.114 1.00 86.88 198 ASP A N 1
ATOM 1591 C CA . ASP A 1 198 ? -8.620 -6.044 -2.854 1.00 86.88 198 ASP A CA 1
ATOM 1592 C C . ASP A 1 198 ? -10.036 -5.451 -3.008 1.00 86.88 198 ASP A C 1
ATOM 1594 O O . ASP A 1 198 ? -11.001 -5.934 -2.407 1.00 86.88 198 ASP A O 1
ATOM 1598 N N . ASN A 1 199 ? -10.191 -4.398 -3.817 1.00 83.88 199 ASN A N 1
ATOM 1599 C CA . ASN A 1 199 ? -11.491 -3.770 -4.057 1.00 83.88 199 ASN A CA 1
ATOM 1600 C C . ASN A 1 199 ? -12.436 -4.669 -4.862 1.00 83.88 199 ASN A C 1
ATOM 1602 O O . ASN A 1 199 ? -13.634 -4.692 -4.573 1.00 83.88 199 ASN A O 1
ATOM 1606 N N . ASN A 1 200 ? -11.920 -5.422 -5.833 1.00 74.06 200 ASN A N 1
ATOM 1607 C CA . ASN A 1 200 ? -12.726 -6.367 -6.605 1.00 74.06 200 ASN A CA 1
ATOM 1608 C C . ASN A 1 200 ? -13.196 -7.544 -5.733 1.00 74.06 200 ASN A C 1
ATOM 1610 O O . ASN A 1 200 ? -14.364 -7.924 -5.809 1.00 74.06 200 ASN A O 1
ATOM 1614 N N . ASP A 1 201 ? -12.370 -8.024 -4.798 1.00 68.25 201 ASP A N 1
ATOM 1615 C CA . ASP A 1 201 ? -12.795 -9.027 -3.807 1.00 68.25 201 ASP A CA 1
ATOM 1616 C C . ASP A 1 201 ? -13.917 -8.531 -2.894 1.00 68.25 201 ASP A C 1
ATOM 1618 O O . ASP A 1 201 ? -14.848 -9.274 -2.576 1.00 68.25 201 ASP A O 1
ATOM 1622 N N . ARG A 1 202 ? -13.867 -7.261 -2.482 1.00 61.50 202 ARG A N 1
ATOM 1623 C CA . ARG A 1 202 ? -14.932 -6.653 -1.670 1.00 61.50 202 ARG A CA 1
ATOM 1624 C C . ARG A 1 202 ? -16.246 -6.514 -2.437 1.00 61.50 202 ARG A C 1
ATOM 1626 O O . ARG A 1 202 ? -17.298 -6.615 -1.814 1.00 61.50 202 ARG A O 1
ATOM 1633 N N . LYS A 1 203 ? -16.205 -6.281 -3.754 1.00 60.91 203 LYS A N 1
ATOM 1634 C CA . LYS A 1 203 ? -17.409 -6.233 -4.605 1.00 60.91 203 LYS A CA 1
ATOM 1635 C C . LYS A 1 203 ? -18.046 -7.614 -4.766 1.00 60.91 203 LYS A C 1
ATOM 1637 O O . LYS A 1 203 ? -19.264 -7.709 -4.709 1.00 60.91 203 LYS A O 1
ATOM 1642 N N . LEU A 1 204 ? -17.237 -8.664 -4.918 1.00 59.75 204 LEU A N 1
ATOM 1643 C CA . LEU A 1 204 ? -17.712 -10.048 -5.064 1.00 59.75 204 LEU A CA 1
ATOM 1644 C C . LEU A 1 204 ? -18.306 -10.613 -3.765 1.00 59.75 204 LEU A C 1
ATOM 1646 O O . LEU A 1 204 ? -19.248 -11.395 -3.805 1.00 59.75 204 LEU A O 1
ATOM 1650 N N . LYS A 1 205 ? -17.774 -10.205 -2.606 1.00 59.56 205 LYS A N 1
ATOM 1651 C CA . LYS A 1 205 ? -18.209 -10.691 -1.282 1.00 59.56 205 LYS A CA 1
ATOM 1652 C C . LYS A 1 205 ? -19.396 -9.931 -0.685 1.00 59.56 205 LYS A C 1
ATOM 1654 O O . LYS A 1 205 ? -19.875 -10.310 0.381 1.00 59.56 205 LYS A O 1
ATOM 1659 N N . ARG A 1 206 ? -19.862 -8.849 -1.317 1.00 56.62 206 ARG A N 1
ATOM 1660 C CA . ARG A 1 206 ? -21.064 -8.136 -0.869 1.00 56.62 206 ARG A CA 1
ATOM 1661 C C . ARG A 1 206 ? -22.281 -8.701 -1.600 1.00 56.62 206 ARG A C 1
ATOM 1663 O O . ARG A 1 206 ? -22.304 -8.624 -2.828 1.00 56.62 206 ARG A O 1
ATOM 1670 N N . PRO A 1 207 ? -23.302 -9.219 -0.895 1.00 51.38 207 PRO A N 1
ATOM 1671 C CA . PRO A 1 207 ? -24.580 -9.477 -1.538 1.00 51.38 207 PRO A CA 1
ATOM 1672 C C . PRO A 1 207 ? -25.082 -8.153 -2.125 1.00 51.38 207 PRO A C 1
ATOM 1674 O O . PRO A 1 207 ? -25.091 -7.128 -1.437 1.00 51.38 207 PRO A O 1
ATOM 1677 N N . LYS A 1 208 ? -25.445 -8.156 -3.413 1.00 53.41 208 LYS A N 1
ATOM 1678 C CA . LYS A 1 208 ? -26.213 -7.054 -3.997 1.00 53.41 208 LYS A CA 1
ATOM 1679 C C . LYS A 1 208 ? -27.510 -6.989 -3.198 1.00 53.41 208 LYS A C 1
ATOM 1681 O O . LYS A 1 208 ? -28.334 -7.891 -3.315 1.00 53.41 208 LYS A O 1
ATOM 1686 N N . ALA A 1 209 ? -27.649 -5.978 -2.346 1.00 51.56 209 ALA A N 1
ATOM 1687 C CA . ALA A 1 209 ? -28.941 -5.678 -1.754 1.00 51.56 209 ALA A CA 1
ATOM 1688 C C . ALA A 1 209 ? -29.946 -5.478 -2.905 1.00 51.56 209 ALA A C 1
ATOM 1690 O O . ALA A 1 209 ? -29.543 -4.939 -3.947 1.00 51.56 209 ALA A O 1
ATOM 1691 N N . PRO A 1 210 ? -31.201 -5.942 -2.768 1.00 45.28 210 PRO A N 1
ATOM 1692 C CA . PRO A 1 210 ? -32.234 -5.660 -3.751 1.00 45.28 210 PRO A CA 1
ATOM 1693 C C . PRO A 1 210 ? -32.268 -4.156 -3.991 1.00 45.28 210 PRO A C 1
ATOM 1695 O O . PRO A 1 210 ? -32.189 -3.372 -3.044 1.00 45.28 210 PRO A O 1
ATOM 1698 N N . LEU A 1 211 ? -32.314 -3.771 -5.263 1.00 51.91 211 LEU A N 1
ATOM 1699 C CA . LEU A 1 211 ? -32.545 -2.395 -5.659 1.00 51.91 211 LEU A CA 1
ATOM 1700 C C . LEU A 1 211 ? -33.994 -2.086 -5.256 1.00 51.91 211 LEU A C 1
ATOM 1702 O O . LEU A 1 211 ? -34.912 -2.336 -6.031 1.00 51.91 211 LEU A O 1
ATOM 1706 N N . GLU A 1 212 ? -34.213 -1.672 -4.007 1.00 46.94 212 GLU A N 1
ATOM 1707 C CA . GLU A 1 212 ? -35.470 -1.026 -3.658 1.00 46.94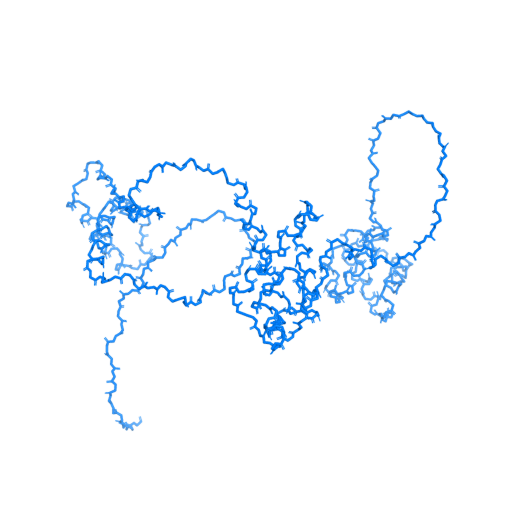 212 GLU A CA 1
ATOM 1708 C C . GLU A 1 212 ? -35.579 0.223 -4.530 1.00 46.94 212 GLU A C 1
ATOM 1710 O O . GLU A 1 212 ? -34.628 0.999 -4.669 1.00 46.94 212 GLU A O 1
ATOM 1715 N N . GLU A 1 213 ? -36.727 0.295 -5.194 1.00 46.56 213 GLU A N 1
ATOM 1716 C CA . GLU A 1 213 ? -37.240 1.389 -6.005 1.00 46.56 213 GLU A CA 1
ATOM 1717 C C . GLU A 1 213 ? -36.778 2.742 -5.463 1.00 46.56 213 GLU A C 1
ATOM 1719 O O . GLU A 1 213 ? -36.795 2.947 -4.251 1.00 46.56 213 GLU A O 1
ATOM 1724 N N . GLU A 1 214 ? -36.336 3.633 -6.359 1.00 49.34 214 GLU A N 1
ATOM 1725 C CA . GLU A 1 214 ? -35.784 4.951 -6.041 1.00 49.34 214 GLU A CA 1
ATOM 1726 C C . GLU A 1 214 ? -36.586 5.675 -4.948 1.00 49.34 214 GLU A C 1
ATOM 1728 O O . GLU A 1 214 ? -37.516 6.437 -5.214 1.00 49.34 214 GLU A O 1
ATOM 1733 N N . ALA A 1 215 ? -36.167 5.508 -3.693 1.00 43.28 215 ALA A N 1
ATOM 1734 C CA . ALA A 1 215 ? -36.417 6.512 -2.687 1.00 43.28 215 ALA A CA 1
ATOM 1735 C C . ALA A 1 215 ? -35.694 7.766 -3.196 1.00 43.28 215 ALA A C 1
ATOM 1737 O O . ALA A 1 215 ? -34.502 7.677 -3.531 1.00 43.28 215 ALA A O 1
ATOM 1738 N N . PRO A 1 216 ? -36.385 8.915 -3.319 1.00 41.84 216 PRO A N 1
ATOM 1739 C CA . PRO A 1 216 ? -35.759 10.127 -3.811 1.00 41.84 216 PRO A CA 1
ATOM 1740 C C . PRO A 1 216 ? -34.514 10.349 -2.968 1.00 41.84 216 PRO A C 1
ATOM 1742 O O . PRO A 1 216 ? -34.591 10.304 -1.742 1.00 41.84 216 PRO A O 1
ATOM 1745 N N . ALA A 1 217 ? -33.370 10.531 -3.625 1.00 46.44 217 ALA A N 1
ATOM 1746 C CA . ALA A 1 217 ? -32.102 10.797 -2.971 1.00 46.44 217 ALA A CA 1
ATOM 1747 C C . ALA A 1 217 ? -32.163 12.162 -2.262 1.00 46.44 217 ALA A C 1
ATOM 1749 O O . ALA A 1 217 ? -31.550 13.147 -2.682 1.00 46.44 217 ALA A O 1
ATOM 1750 N N . THR A 1 218 ? -32.909 12.243 -1.161 1.00 50.34 218 THR A N 1
ATOM 1751 C CA . THR A 1 218 ? -32.626 13.192 -0.102 1.00 50.34 218 THR A CA 1
ATOM 1752 C C . THR A 1 218 ? -31.210 12.874 0.369 1.00 50.34 218 THR A C 1
ATOM 1754 O O . THR A 1 218 ? -30.716 11.751 0.254 1.00 50.34 218 THR A O 1
ATOM 1757 N N . LYS A 1 219 ? -30.473 13.899 0.792 1.00 49.75 219 LYS A N 1
ATOM 1758 C CA . LYS A 1 219 ? 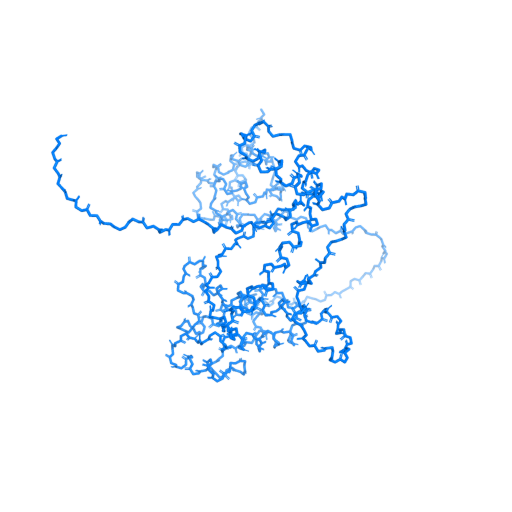-29.020 13.879 1.051 1.00 49.75 219 LYS A CA 1
ATOM 1759 C C . LYS A 1 219 ? -28.630 13.041 2.290 1.00 49.75 219 LYS A C 1
ATOM 1761 O O . LYS A 1 219 ? -27.730 13.411 3.036 1.00 49.75 219 LYS A O 1
ATOM 1766 N N . GLU A 1 220 ? -29.319 11.933 2.514 1.00 51.75 220 GLU A N 1
ATOM 1767 C CA . GLU A 1 220 ? -29.291 11.043 3.672 1.00 51.75 220 GLU A CA 1
ATOM 1768 C C . GLU A 1 220 ? -28.393 9.813 3.444 1.00 51.75 220 GLU A C 1
ATOM 1770 O O . GLU A 1 220 ? -28.167 9.020 4.355 1.00 51.75 220 GLU A O 1
ATOM 1775 N N . ALA A 1 221 ? -27.798 9.676 2.254 1.00 45.94 221 ALA A N 1
ATOM 1776 C CA . ALA A 1 221 ? -27.077 8.478 1.813 1.00 45.94 221 ALA A CA 1
ATOM 1777 C C . ALA A 1 221 ? -25.709 8.213 2.485 1.00 45.94 221 ALA A C 1
ATOM 1779 O O . ALA A 1 221 ? -24.941 7.384 2.000 1.00 45.94 221 ALA A O 1
ATOM 1780 N N . TYR A 1 222 ? -25.360 8.881 3.588 1.00 46.16 222 TYR A N 1
ATOM 1781 C CA . TYR A 1 222 ? -24.100 8.592 4.284 1.00 46.16 222 TYR A CA 1
ATOM 1782 C C . TYR A 1 222 ? -24.176 8.805 5.795 1.00 46.16 222 TYR A C 1
ATOM 1784 O O . TYR A 1 222 ? -23.424 9.600 6.343 1.00 46.16 222 TYR A O 1
ATOM 1792 N N . GLY A 1 223 ? -25.106 8.138 6.486 1.00 52.19 223 GLY A N 1
ATOM 1793 C CA . GLY A 1 223 ? -25.122 8.044 7.960 1.00 52.19 223 GLY A CA 1
ATOM 1794 C C . GLY A 1 223 ? -25.268 9.368 8.730 1.00 52.19 223 GLY A C 1
ATOM 1795 O O . GLY A 1 223 ? -25.364 9.366 9.953 1.00 52.19 223 GLY A O 1
ATOM 1796 N N . CYS A 1 224 ? -25.328 10.499 8.032 1.00 58.19 224 CYS A N 1
ATOM 1797 C CA . CYS A 1 224 ? -25.557 11.831 8.565 1.00 58.19 224 CYS A CA 1
ATOM 1798 C C . CYS A 1 224 ? -27.058 12.106 8.579 1.00 58.19 224 CYS A C 1
ATOM 1800 O O . CYS A 1 224 ? -27.535 13.067 7.979 1.00 58.19 224 CYS A O 1
ATOM 1802 N N . VAL A 1 225 ? -27.807 11.239 9.257 1.00 59.22 225 VAL A N 1
ATOM 1803 C CA . VAL A 1 225 ? -29.204 11.521 9.576 1.00 59.22 225 VAL A CA 1
ATOM 1804 C C . VAL A 1 225 ? -29.207 12.776 10.451 1.00 59.22 225 VAL A C 1
ATOM 1806 O O . VAL A 1 225 ? -28.377 12.895 11.364 1.00 59.22 225 VAL A O 1
ATOM 1809 N N . LEU A 1 226 ? -30.137 13.705 10.211 1.00 63.03 226 LEU A N 1
ATOM 1810 C CA . LEU A 1 226 ? -30.524 14.759 11.160 1.00 63.03 226 LEU A CA 1
ATOM 1811 C C . LEU A 1 226 ? -31.212 14.116 12.375 1.00 63.03 226 LEU A C 1
ATOM 1813 O O . LEU A 1 226 ? -32.344 14.416 12.716 1.00 63.03 226 LEU A O 1
ATOM 1817 N N . TRP A 1 227 ? -30.529 13.160 13.000 1.00 68.56 227 TRP A N 1
ATOM 1818 C CA . TRP A 1 227 ? -31.023 12.419 14.136 1.00 68.56 227 TRP A CA 1
ATOM 1819 C C . TRP A 1 227 ? -31.181 13.390 15.302 1.00 68.56 227 TRP A C 1
ATOM 1821 O O . TRP A 1 227 ? -30.215 14.065 15.691 1.00 68.56 227 TRP A O 1
ATOM 1831 N N . GLU A 1 228 ? -32.408 13.485 15.796 1.00 71.19 228 GLU A N 1
ATOM 1832 C CA . GLU A 1 228 ? -32.793 14.265 16.962 1.00 71.19 228 GLU A CA 1
ATOM 1833 C C . GLU A 1 228 ? -32.780 13.338 18.174 1.00 71.19 228 GLU A C 1
ATOM 1835 O O . GLU A 1 228 ? -33.438 12.299 18.193 1.00 71.19 228 GLU A O 1
ATOM 1840 N N . ALA A 1 229 ? -31.978 13.690 19.178 1.00 75.75 229 ALA A N 1
ATOM 1841 C CA . ALA A 1 229 ? -31.985 12.955 20.432 1.00 75.75 229 ALA A CA 1
ATOM 1842 C C . ALA A 1 229 ? -33.324 13.202 21.152 1.00 75.75 229 ALA A C 1
ATOM 1844 O O . ALA A 1 229 ? -33.832 14.323 21.095 1.00 75.75 229 ALA A O 1
ATOM 1845 N N . PRO A 1 230 ? -33.889 12.214 21.862 1.00 76.56 230 PRO A N 1
ATOM 1846 C CA . PRO A 1 230 ? -35.022 12.459 22.744 1.00 76.56 230 PRO A CA 1
ATOM 1847 C C . PRO A 1 230 ? -34.585 13.295 23.956 1.00 76.56 230 PRO A C 1
ATOM 1849 O O . PRO A 1 230 ? -33.467 13.144 24.458 1.00 76.56 230 PRO A O 1
ATOM 1852 N N . LEU A 1 231 ? -35.470 14.172 24.438 1.00 78.06 231 LEU A N 1
ATOM 1853 C CA . LEU A 1 231 ? -35.252 14.915 25.680 1.00 78.06 231 LEU A CA 1
ATOM 1854 C C . LEU A 1 231 ? -35.172 13.913 26.850 1.00 78.06 231 LEU A C 1
ATOM 1856 O O . LEU A 1 231 ? -36.069 13.073 26.972 1.00 78.06 231 LEU A O 1
ATOM 1860 N N . PRO A 1 232 ? -34.135 13.962 27.709 1.00 76.75 232 PRO A N 1
ATOM 1861 C CA . PRO A 1 232 ? -34.045 13.047 28.839 1.00 76.75 232 PRO A CA 1
ATOM 1862 C C . PRO A 1 232 ? -35.254 13.211 29.776 1.00 76.75 232 PRO A C 1
ATOM 1864 O O . PRO A 1 232 ? -35.722 14.326 30.033 1.00 76.75 232 PRO A O 1
ATOM 1867 N N . ALA A 1 233 ? -35.793 12.090 30.260 1.00 71.00 233 ALA A N 1
ATOM 1868 C CA . ALA A 1 233 ? -37.008 12.077 31.069 1.00 71.00 233 ALA A CA 1
ATOM 1869 C C . ALA A 1 233 ? -36.816 12.872 32.375 1.00 71.00 233 ALA A C 1
ATOM 1871 O O . ALA A 1 233 ? -35.888 12.610 33.136 1.00 71.00 233 ALA A O 1
ATOM 1872 N N . GLY A 1 234 ? -37.707 13.834 32.635 1.00 69.00 234 GLY A N 1
ATOM 1873 C CA . GLY A 1 234 ? -37.688 14.654 33.853 1.00 69.00 234 GLY A CA 1
ATOM 1874 C C . GLY A 1 234 ? -36.802 15.906 33.802 1.00 69.00 234 GLY A C 1
ATOM 1875 O O . GLY A 1 234 ? -36.732 16.625 34.794 1.00 69.00 234 GLY A O 1
ATOM 1876 N N . THR A 1 235 ? -36.157 16.205 32.669 1.00 69.81 235 THR A N 1
ATOM 1877 C CA . THR A 1 235 ? -35.387 17.450 32.476 1.00 69.81 235 THR A CA 1
ATOM 1878 C C . THR A 1 235 ? -36.101 18.430 31.552 1.00 69.81 235 THR A C 1
ATOM 1880 O O . THR A 1 235 ? -36.575 18.053 30.485 1.00 69.81 235 THR A O 1
ATOM 1883 N N . THR A 1 236 ? -36.152 19.704 31.944 1.00 81.75 236 THR A N 1
ATOM 1884 C CA . THR A 1 236 ? -36.637 20.819 31.113 1.00 81.75 236 THR A CA 1
ATOM 1885 C C . THR A 1 236 ? -35.493 21.440 30.307 1.00 81.75 236 THR A C 1
ATOM 1887 O O . THR A 1 236 ? -34.327 21.330 30.691 1.00 81.75 236 THR A O 1
ATOM 1890 N N . GLU A 1 237 ? -35.797 22.136 29.204 1.00 74.81 237 GLU A N 1
ATOM 1891 C CA . GLU A 1 237 ? -34.761 22.812 28.397 1.00 74.81 237 GLU A CA 1
ATOM 1892 C C . GLU A 1 237 ? -33.971 23.858 29.212 1.00 74.81 237 GLU A C 1
ATOM 1894 O O . GLU A 1 237 ? -32.764 24.004 29.030 1.00 74.81 237 GLU A O 1
ATOM 1899 N N . GLU A 1 238 ? -34.614 24.511 30.183 1.00 77.31 238 GLU A N 1
ATOM 1900 C CA . GLU A 1 238 ? -33.968 25.456 31.106 1.00 77.31 238 GLU A CA 1
ATOM 1901 C C . GLU A 1 238 ? -32.931 24.778 32.014 1.00 77.31 238 GLU A C 1
ATOM 1903 O O . GLU A 1 238 ? -31.842 25.309 32.241 1.00 77.31 238 GLU A O 1
ATOM 1908 N N . SER A 1 239 ? -33.231 23.567 32.495 1.00 81.62 239 SER A N 1
ATOM 1909 C CA . SER A 1 239 ? -32.291 22.760 33.279 1.00 81.62 239 SER A CA 1
ATOM 1910 C C . SER A 1 239 ? -31.051 22.394 32.456 1.00 81.62 239 SER A C 1
ATOM 1912 O O . SER A 1 239 ? -29.923 22.472 32.948 1.00 81.62 239 SER A O 1
ATOM 1914 N N . LEU A 1 240 ? -31.237 22.088 31.170 1.00 82.44 240 LEU A N 1
ATOM 1915 C CA . LEU A 1 240 ? -30.139 21.774 30.257 1.00 82.44 240 LEU A CA 1
ATOM 1916 C C . LEU A 1 240 ? -29.260 22.994 29.941 1.00 82.44 240 LEU A C 1
ATOM 1918 O O . LEU A 1 240 ? -28.037 22.851 29.841 1.00 82.44 240 LEU A O 1
ATOM 1922 N N . GLU A 1 241 ? -29.834 24.197 29.826 1.00 82.56 241 GLU A N 1
ATOM 1923 C CA . GLU A 1 241 ? -29.033 25.417 29.646 1.00 82.56 241 GLU A CA 1
ATOM 1924 C C . GLU A 1 241 ? -28.230 25.749 30.913 1.00 82.56 241 GLU A C 1
ATOM 1926 O O . GLU A 1 241 ? -27.065 26.139 30.817 1.00 82.56 241 GLU A O 1
ATOM 1931 N N . ASN A 1 242 ? -28.784 25.495 32.103 1.00 84.94 242 ASN A N 1
ATOM 1932 C CA . ASN A 1 242 ? -28.042 25.625 33.360 1.00 84.94 242 ASN A CA 1
ATOM 1933 C C . ASN A 1 242 ? -26.843 24.668 33.420 1.00 84.94 242 ASN A C 1
ATOM 1935 O O . ASN A 1 242 ? -25.741 25.095 33.768 1.00 84.94 242 ASN A O 1
ATOM 1939 N N . ILE A 1 243 ? -27.016 23.409 33.001 1.00 85.38 243 ILE A N 1
ATOM 1940 C CA . ILE A 1 243 ? -25.916 22.434 32.887 1.00 85.38 243 ILE A CA 1
ATOM 1941 C C . ILE A 1 243 ? -24.845 22.935 31.911 1.00 85.38 243 ILE A C 1
ATOM 1943 O O . ILE A 1 243 ? -23.649 22.877 32.198 1.00 85.38 243 ILE A O 1
ATOM 1947 N N . ARG A 1 244 ? -25.250 23.490 30.767 1.00 84.94 244 ARG A N 1
ATOM 1948 C CA . ARG A 1 244 ? -24.325 24.067 29.783 1.00 84.94 244 ARG A CA 1
ATOM 1949 C C . ARG A 1 244 ? -23.556 25.272 30.336 1.00 84.94 244 ARG A C 1
ATOM 1951 O O . ARG A 1 244 ? -22.367 25.422 30.039 1.00 84.94 244 ARG A O 1
ATOM 1958 N N . LEU A 1 245 ? -24.209 26.147 31.098 1.00 86.88 245 LEU A N 1
ATOM 1959 C CA . LEU A 1 245 ? -23.557 27.280 31.759 1.00 86.88 245 LEU A CA 1
ATOM 1960 C C . LEU A 1 245 ? -22.564 26.807 32.820 1.00 86.88 245 LEU A C 1
ATOM 1962 O O . LEU A 1 245 ? -21.463 27.353 32.899 1.00 86.88 245 LEU A O 1
ATOM 1966 N N . ASP A 1 246 ? -22.917 25.778 33.583 1.00 87.31 246 ASP A N 1
ATOM 1967 C CA . ASP A 1 246 ? -22.039 25.194 34.591 1.00 87.31 246 ASP A CA 1
ATOM 1968 C C . ASP A 1 246 ? -20.797 24.551 33.961 1.00 87.31 246 ASP A C 1
ATOM 1970 O O . ASP A 1 246 ? -19.671 24.878 34.327 1.00 87.31 246 ASP A O 1
ATOM 1974 N N . MET A 1 247 ? -20.968 23.782 32.882 1.00 86.12 247 MET A N 1
ATOM 1975 C CA . MET A 1 247 ? -19.843 23.241 32.111 1.00 86.12 247 MET A CA 1
ATOM 1976 C C . MET A 1 247 ? -18.900 24.334 31.584 1.00 86.12 247 MET A C 1
ATOM 1978 O O . MET A 1 247 ? -17.678 24.163 31.591 1.00 86.12 247 MET A O 1
ATOM 1982 N N . LYS A 1 248 ? -19.438 25.481 31.140 1.00 87.25 248 LYS A N 1
ATOM 1983 C CA . LYS A 1 248 ? -18.615 26.631 30.724 1.00 87.25 248 LYS A CA 1
ATOM 1984 C C . LYS A 1 248 ? -17.830 27.227 31.889 1.00 87.25 248 LYS A C 1
ATOM 1986 O O . LYS A 1 248 ? -16.723 27.713 31.660 1.00 87.25 248 LYS A O 1
ATOM 1991 N N . LYS A 1 249 ? -18.384 27.225 33.104 1.00 88.06 249 LYS A N 1
ATOM 1992 C CA . LYS A 1 249 ? -17.673 27.666 34.311 1.00 88.06 249 LYS A CA 1
ATOM 1993 C C . LYS A 1 249 ? -16.559 26.681 34.655 1.00 88.06 249 LYS A C 1
ATOM 1995 O O . LYS A 1 249 ? -15.422 27.120 34.790 1.00 88.06 249 LYS A O 1
ATOM 2000 N N . THR A 1 250 ? -16.835 25.378 34.666 1.00 86.62 250 THR A N 1
ATOM 2001 C CA . THR A 1 250 ? -15.831 24.331 34.937 1.00 86.62 250 THR A CA 1
ATOM 2002 C C . THR A 1 250 ? -14.677 24.366 33.936 1.00 86.62 250 THR A C 1
ATOM 2004 O O . THR A 1 250 ? -13.518 24.237 34.321 1.00 86.62 250 THR A O 1
ATOM 2007 N N . TYR A 1 251 ? -14.954 24.644 32.658 1.00 85.69 251 TYR A N 1
ATOM 2008 C CA . TYR A 1 251 ? -13.910 24.790 31.637 1.00 85.69 251 TYR A CA 1
ATOM 2009 C C . TYR A 1 251 ? -12.945 25.963 31.896 1.00 85.69 251 TYR A C 1
ATOM 2011 O O . TYR A 1 251 ? -11.802 25.926 31.446 1.00 85.69 251 TYR A O 1
ATOM 2019 N N . ARG A 1 252 ? -13.384 27.009 32.612 1.00 86.81 252 ARG A N 1
ATOM 2020 C CA . ARG A 1 252 ? -12.528 28.152 32.985 1.00 86.81 252 ARG A CA 1
ATOM 2021 C C . ARG A 1 252 ? -11.590 27.832 34.150 1.00 86.81 252 ARG A C 1
ATOM 2023 O O . ARG A 1 252 ? -10.648 28.585 34.377 1.00 86.81 252 ARG A O 1
ATOM 2030 N N . VAL A 1 253 ? -11.847 26.749 34.879 1.00 86.44 253 VAL A N 1
ATOM 2031 C CA . VAL A 1 253 ? -11.016 26.281 35.994 1.00 86.44 253 VAL A CA 1
ATOM 2032 C C . VAL A 1 253 ? -9.920 25.345 35.465 1.00 86.44 253 VAL A C 1
ATOM 2034 O O . VAL A 1 253 ? -10.076 24.700 34.424 1.00 86.44 253 VAL A O 1
ATOM 2037 N N . SER A 1 254 ? -8.787 25.278 36.170 1.00 81.81 254 SER A N 1
ATOM 2038 C CA . SER A 1 254 ? -7.666 24.393 35.836 1.00 81.81 254 SER A CA 1
ATOM 2039 C C . SER A 1 254 ? -8.105 22.929 35.742 1.00 81.81 254 SER A C 1
ATOM 2041 O O . SER A 1 254 ? -8.879 22.444 36.563 1.00 81.81 254 SER A O 1
ATOM 2043 N N . ARG A 1 255 ? -7.547 22.180 34.777 1.00 81.19 255 ARG A N 1
ATOM 2044 C CA . ARG A 1 255 ? -7.893 20.760 34.551 1.00 81.19 255 ARG A CA 1
ATOM 2045 C C . ARG A 1 255 ? -7.637 19.851 35.754 1.00 81.19 255 ARG A C 1
ATOM 2047 O O . ARG A 1 255 ? -8.172 18.751 35.795 1.00 81.19 255 ARG A O 1
ATOM 2054 N N . LYS A 1 256 ? -6.784 20.273 36.693 1.00 81.25 256 LYS A N 1
ATOM 2055 C CA . LYS A 1 256 ? -6.483 19.511 37.914 1.00 81.25 256 LYS A CA 1
ATOM 2056 C C . LYS A 1 256 ? -7.665 19.480 38.888 1.00 81.25 256 LYS A C 1
ATOM 2058 O O . LYS A 1 256 ? -7.787 18.515 39.629 1.00 81.25 256 LYS A O 1
ATOM 2063 N N . ASP A 1 257 ? -8.541 20.480 38.819 1.00 85.44 257 ASP A N 1
ATOM 2064 C CA . ASP A 1 257 ? -9.694 20.641 39.712 1.00 85.44 257 ASP A CA 1
ATOM 2065 C C . ASP A 1 257 ? -10.987 20.094 39.082 1.00 85.44 257 ASP A C 1
ATOM 2067 O O . ASP A 1 257 ? -12.093 20.335 39.562 1.00 85.44 257 ASP A O 1
ATOM 2071 N N . TRP A 1 258 ? -10.868 19.384 37.958 1.00 88.06 258 TRP A N 1
ATOM 2072 C CA . TRP A 1 258 ? -12.006 18.822 37.247 1.00 88.06 258 TRP A CA 1
ATOM 2073 C C . TRP A 1 258 ? -12.495 17.546 37.922 1.00 88.06 258 TRP A C 1
ATOM 2075 O O . TRP A 1 258 ? -11.811 16.520 37.913 1.00 88.06 258 TRP A O 1
ATOM 2085 N N . ASP A 1 259 ? -13.736 17.564 38.401 1.00 89.69 259 ASP A N 1
ATOM 2086 C CA . ASP A 1 259 ? -14.430 16.328 38.741 1.00 89.69 259 ASP A CA 1
ATOM 2087 C C . ASP A 1 259 ? -14.956 15.654 37.465 1.00 89.69 259 ASP A C 1
ATOM 2089 O O . ASP A 1 259 ? -16.006 15.999 36.912 1.00 89.69 259 ASP A O 1
ATOM 2093 N N . TRP A 1 260 ? -14.213 14.653 36.991 1.00 85.56 260 TRP A N 1
ATOM 2094 C CA . TRP A 1 260 ? -14.563 13.897 35.791 1.00 85.56 260 TRP A CA 1
ATOM 2095 C C . TRP A 1 260 ? -15.926 13.197 35.886 1.00 85.56 260 TRP A C 1
ATOM 2097 O O . TRP A 1 260 ? -16.588 13.022 34.861 1.00 85.56 260 TRP A O 1
ATOM 2107 N N . ARG A 1 261 ? -16.380 12.800 37.084 1.00 88.75 261 ARG A N 1
ATOM 2108 C CA . ARG A 1 261 ? -17.686 12.134 37.247 1.00 88.75 261 ARG A CA 1
ATOM 2109 C C . ARG A 1 261 ? -18.821 13.115 36.982 1.00 88.75 261 ARG A C 1
ATOM 2111 O O . ARG A 1 261 ? -19.763 12.772 36.266 1.00 88.75 261 ARG A O 1
ATOM 2118 N N . VAL A 1 262 ? -18.690 14.334 37.502 1.00 87.44 262 VAL A N 1
ATOM 2119 C CA . VAL A 1 262 ? -19.646 15.426 37.280 1.00 87.44 262 VAL A CA 1
ATOM 2120 C C . VAL A 1 262 ? -19.637 15.841 35.812 1.00 87.44 262 VAL A C 1
ATOM 2122 O O . VAL A 1 262 ? -20.690 15.841 35.178 1.00 87.44 262 VAL A O 1
ATOM 2125 N N . ILE A 1 263 ? -18.459 16.077 35.227 1.00 88.06 263 ILE A N 1
ATOM 2126 C CA . ILE A 1 263 ? -18.327 16.478 33.816 1.00 88.06 263 ILE A CA 1
ATOM 2127 C C . ILE A 1 263 ? -18.917 15.421 32.877 1.00 88.06 263 ILE A C 1
ATOM 2129 O O . ILE A 1 263 ? -19.639 15.758 31.940 1.00 88.06 263 ILE A O 1
ATOM 2133 N N . LYS A 1 264 ? -18.648 14.133 33.124 1.00 88.38 264 LYS A N 1
ATOM 2134 C CA . LYS A 1 264 ? -19.192 13.041 32.306 1.00 88.38 264 LYS A CA 1
ATOM 2135 C C . LYS A 1 264 ? -20.719 13.018 32.345 1.00 88.38 264 LYS A C 1
ATOM 2137 O O . LYS A 1 264 ? -21.336 12.866 31.294 1.00 88.38 264 LYS A O 1
ATOM 2142 N N . LYS A 1 265 ? -21.318 13.191 33.527 1.00 87.50 265 LYS A N 1
ATOM 2143 C CA . LYS A 1 265 ? -22.776 13.256 33.680 1.00 87.50 265 LYS A CA 1
ATOM 2144 C C . LYS A 1 265 ? -23.355 14.478 32.958 1.00 87.50 265 LYS A C 1
ATOM 2146 O O . LYS A 1 265 ? -24.261 14.335 32.150 1.00 87.50 265 LYS A O 1
ATOM 2151 N N . GLN A 1 266 ? -22.754 15.652 33.141 1.00 88.19 266 GLN A N 1
ATOM 2152 C CA . GLN A 1 266 ? -23.170 16.883 32.460 1.00 88.19 266 GLN A CA 1
ATOM 2153 C C . GLN A 1 266 ? -23.075 16.780 30.929 1.00 88.19 266 GLN A C 1
ATOM 2155 O O . GLN A 1 266 ? -23.941 17.286 30.214 1.00 88.19 266 GLN A O 1
ATOM 2160 N N . LEU A 1 267 ? -22.054 16.094 30.404 1.00 87.69 267 LEU A N 1
ATOM 2161 C CA . LEU A 1 267 ? -21.919 15.813 28.972 1.00 87.69 267 LEU A CA 1
ATOM 2162 C C . LEU A 1 267 ? -23.027 14.893 28.448 1.00 87.69 267 LEU A C 1
ATOM 2164 O O . LEU A 1 267 ? -23.512 15.114 27.341 1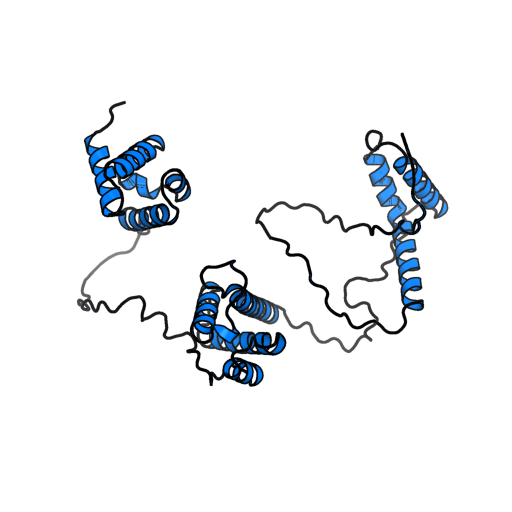.00 87.69 267 LEU A O 1
ATOM 2168 N N . GLN A 1 268 ? -23.420 13.882 29.225 1.00 85.75 268 GLN A N 1
ATOM 2169 C CA . GLN A 1 268 ? -24.519 12.980 28.872 1.00 85.75 268 GLN A CA 1
ATOM 2170 C C . GLN A 1 268 ? -25.863 13.714 28.892 1.00 85.75 268 GLN A C 1
ATOM 2172 O O . GLN A 1 268 ? -26.602 13.651 27.912 1.00 85.75 268 GLN A O 1
ATOM 2177 N N . ASP A 1 269 ? -26.133 14.472 29.953 1.00 84.31 269 ASP A N 1
ATOM 2178 C CA . ASP A 1 269 ? -27.402 15.179 30.138 1.00 84.31 269 ASP A CA 1
ATOM 2179 C C . ASP A 1 269 ? -27.578 16.299 29.092 1.00 84.31 269 ASP A C 1
ATOM 2181 O O . ASP A 1 269 ? -28.654 16.476 28.523 1.00 84.31 269 ASP A O 1
ATOM 2185 N N . SER A 1 270 ? -26.501 17.019 28.748 1.00 85.19 270 SER A N 1
ATOM 2186 C CA . SER A 1 270 ? -26.540 18.113 27.760 1.00 85.19 270 SER A CA 1
ATOM 2187 C C . SER A 1 270 ? -26.482 17.663 26.293 1.00 85.19 270 SER A C 1
ATOM 2189 O O . SER A 1 270 ? -26.572 18.506 25.393 1.00 85.19 270 SER A O 1
ATOM 2191 N N . TYR A 1 271 ? -26.354 16.360 26.020 1.00 84.81 271 TYR A N 1
ATOM 2192 C CA . TYR A 1 271 ? -26.200 15.825 24.663 1.00 84.81 271 TYR A CA 1
ATOM 2193 C C . TYR A 1 271 ? -27.358 16.213 23.731 1.00 84.81 271 TYR A C 1
ATOM 2195 O O . TYR A 1 271 ? -27.124 16.599 22.583 1.00 84.81 271 TYR A O 1
ATOM 2203 N N . TYR A 1 272 ? -28.593 16.205 24.246 1.00 85.69 272 TYR A N 1
ATOM 2204 C CA . TYR A 1 272 ? -29.782 16.672 23.525 1.00 85.69 272 TYR A CA 1
ATOM 2205 C C . TYR A 1 272 ? -29.593 18.090 22.965 1.00 85.69 272 TYR A C 1
ATOM 2207 O O . TYR A 1 272 ? -29.732 18.327 21.763 1.00 85.69 272 TYR A O 1
ATOM 2215 N N . LEU A 1 273 ? -29.189 19.028 23.827 1.00 83.50 273 LEU A N 1
ATOM 2216 C CA . LEU A 1 273 ? -29.024 20.436 23.473 1.00 83.50 273 LEU A CA 1
ATOM 2217 C C . LEU A 1 273 ? -27.858 20.639 22.491 1.00 83.50 273 LEU A C 1
ATOM 2219 O O . LEU A 1 273 ? -27.955 21.415 21.538 1.00 83.50 273 LEU A O 1
ATOM 2223 N N . GLN A 1 274 ? -26.761 19.899 22.681 1.00 82.62 274 GLN A N 1
ATOM 2224 C CA . GLN A 1 274 ? -25.620 19.905 21.762 1.00 82.62 274 GLN A CA 1
ATOM 2225 C C . GLN A 1 274 ? -26.034 19.440 20.360 1.00 82.62 274 GLN A C 1
ATOM 2227 O O . GLN A 1 274 ? -25.686 20.083 19.366 1.00 82.62 274 GLN A O 1
ATOM 2232 N N . ARG A 1 275 ? -26.824 18.364 20.269 1.00 83.81 275 ARG A N 1
ATOM 2233 C CA . ARG A 1 275 ? -27.309 17.830 18.994 1.00 83.81 275 ARG A CA 1
ATOM 2234 C C . ARG A 1 275 ? -28.294 18.778 18.310 1.00 83.81 275 ARG A C 1
ATOM 2236 O O . ARG A 1 275 ? -28.140 19.030 17.114 1.00 83.81 275 ARG A O 1
ATOM 2243 N N . LYS A 1 276 ? -29.221 19.375 19.068 1.00 83.12 276 LYS A N 1
ATOM 2244 C CA . LYS A 1 276 ? -30.161 20.407 18.589 1.00 83.12 276 LYS A CA 1
ATOM 2245 C C . LYS A 1 276 ? -29.414 21.595 17.966 1.00 83.12 276 LYS A C 1
ATOM 2247 O O . LYS A 1 276 ? -29.747 22.029 16.866 1.00 83.12 276 LYS A O 1
ATOM 2252 N N . HIS A 1 277 ? -28.341 22.069 18.606 1.00 79.62 277 HIS A N 1
ATOM 2253 C CA . HIS A 1 277 ? -27.495 23.138 18.059 1.00 79.62 277 HIS A CA 1
ATOM 2254 C C . HIS A 1 277 ? -26.739 22.731 16.786 1.00 79.62 277 HIS A C 1
ATOM 2256 O O . HIS A 1 277 ? -26.658 23.525 15.848 1.00 79.62 277 HIS A O 1
ATOM 2262 N N . ILE A 1 278 ? -26.193 21.513 16.729 1.00 77.81 278 ILE A N 1
ATOM 2263 C CA . ILE A 1 278 ? -25.499 21.001 15.535 1.00 77.81 278 ILE A CA 1
ATOM 2264 C C . ILE A 1 278 ? -26.461 20.937 14.345 1.00 77.81 278 ILE A C 1
ATOM 2266 O O . ILE A 1 278 ? -26.136 21.451 13.273 1.00 77.81 278 ILE A O 1
ATOM 2270 N N . ASN A 1 279 ? -27.657 20.379 14.545 1.00 77.88 279 ASN A N 1
ATOM 2271 C CA . ASN A 1 279 ? -28.672 20.274 13.497 1.00 77.88 279 ASN A CA 1
ATOM 2272 C C . ASN A 1 279 ? -29.138 21.670 13.038 1.00 77.88 279 ASN A C 1
ATOM 2274 O O . ASN A 1 279 ? -29.191 21.937 11.838 1.00 77.88 279 ASN A O 1
ATOM 2278 N N . ALA A 1 280 ? -29.369 22.605 13.967 1.00 77.00 280 ALA A N 1
ATOM 2279 C CA . ALA A 1 280 ? -29.753 23.980 13.636 1.00 77.00 280 ALA A CA 1
ATOM 2280 C C . ALA A 1 280 ? -28.676 24.737 12.832 1.00 77.00 280 ALA A C 1
ATOM 2282 O O . ALA A 1 280 ? -29.002 25.520 11.938 1.00 77.00 280 ALA A O 1
ATOM 2283 N N . ASN A 1 281 ? -27.392 24.512 13.126 1.00 67.12 281 ASN A N 1
ATOM 2284 C CA . ASN A 1 281 ? -26.289 25.145 12.400 1.00 67.12 281 ASN A CA 1
ATOM 2285 C C . ASN A 1 281 ? -26.060 24.510 11.021 1.00 67.12 281 ASN A C 1
ATOM 2287 O O . ASN A 1 281 ? -25.825 25.238 10.057 1.00 67.12 281 ASN A O 1
ATOM 2291 N N . ALA A 1 282 ? -26.206 23.188 10.893 1.00 64.94 282 ALA A N 1
ATOM 2292 C CA . ALA A 1 282 ? -26.092 22.488 9.612 1.00 64.94 282 ALA A CA 1
ATOM 2293 C C . ALA A 1 282 ? -27.125 22.984 8.580 1.00 64.94 282 ALA A C 1
ATOM 2295 O O . ALA A 1 282 ? -26.791 23.186 7.409 1.00 64.94 282 ALA A O 1
ATOM 2296 N N . VAL A 1 283 ? -28.356 23.266 9.024 1.00 58.62 283 VAL A N 1
ATOM 2297 C CA . VAL A 1 283 ? -29.429 23.823 8.178 1.00 58.62 283 VAL A CA 1
ATOM 2298 C C . VAL A 1 283 ? -29.106 25.247 7.699 1.00 58.62 283 VAL A C 1
ATOM 2300 O O . VAL A 1 283 ? -29.427 25.610 6.566 1.00 58.62 283 VAL A O 1
ATOM 2303 N N . LYS A 1 284 ? -28.434 26.064 8.521 1.00 56.78 284 LYS A N 1
ATOM 2304 C CA . LYS A 1 284 ? -28.050 27.442 8.158 1.00 56.78 284 LYS A CA 1
ATOM 2305 C C . LYS A 1 284 ? -26.923 27.479 7.123 1.00 56.78 284 LYS A C 1
ATOM 2307 O O . LYS A 1 284 ? -26.995 28.265 6.181 1.00 56.78 284 LYS A O 1
ATOM 2312 N N . THR A 1 285 ? -25.923 26.605 7.244 1.00 50.88 285 THR A N 1
ATOM 2313 C CA . THR A 1 285 ? -24.790 26.541 6.303 1.00 50.88 285 THR A CA 1
ATOM 2314 C C . THR A 1 285 ? -25.217 26.079 4.904 1.00 50.88 285 THR A C 1
ATOM 2316 O O . THR A 1 285 ? -24.676 26.559 3.911 1.00 50.88 285 THR A O 1
ATOM 2319 N N . GLN A 1 286 ? -26.239 25.222 4.791 1.00 49.72 286 GLN A N 1
ATOM 2320 C CA . GLN A 1 286 ? -26.779 24.805 3.489 1.00 49.72 286 GLN A CA 1
ATOM 2321 C C . GLN A 1 286 ? -27.540 25.909 2.740 1.00 49.72 286 GLN A C 1
ATOM 2323 O O . GLN A 1 286 ? -27.607 25.850 1.517 1.00 49.72 286 GLN A O 1
ATOM 2328 N N . LYS A 1 287 ? -28.096 26.917 3.430 1.00 48.00 287 LYS A N 1
ATOM 2329 C CA . LYS A 1 287 ? -28.803 28.039 2.779 1.00 48.00 287 LYS A CA 1
ATOM 2330 C C . LYS A 1 287 ? -27.872 29.133 2.241 1.00 48.00 287 LYS A C 1
ATOM 2332 O O . LYS A 1 287 ? -28.310 29.928 1.421 1.00 48.00 287 LYS A O 1
ATOM 2337 N N . GLN A 1 288 ? -26.616 29.187 2.692 1.00 40.75 288 GLN A N 1
ATOM 2338 C CA . GLN A 1 288 ? -25.636 30.198 2.261 1.00 40.75 288 GLN A CA 1
ATOM 2339 C C . GLN A 1 288 ? -24.629 29.677 1.228 1.00 40.75 288 GLN A C 1
ATOM 2341 O O . GLN A 1 288 ? -23.975 30.470 0.555 1.00 40.75 288 GLN A O 1
ATOM 2346 N N . ALA A 1 289 ? -24.512 28.359 1.061 1.00 38.53 289 ALA A N 1
ATOM 2347 C CA . ALA A 1 289 ? -23.745 27.782 -0.029 1.00 38.53 289 ALA A CA 1
ATOM 2348 C C . ALA A 1 289 ? -24.629 27.686 -1.283 1.00 38.53 289 ALA A C 1
ATOM 2350 O O . ALA A 1 289 ? -25.543 26.864 -1.349 1.00 38.53 289 ALA A O 1
ATOM 2351 N N . GLY A 1 290 ? -24.326 28.514 -2.290 1.00 40.12 290 GLY A N 1
ATOM 2352 C CA . GLY A 1 290 ? -24.691 28.241 -3.684 1.00 40.12 290 GLY A CA 1
ATOM 2353 C C . GLY A 1 290 ? -24.203 26.851 -4.143 1.00 40.12 290 GLY A C 1
ATOM 2354 O O . GLY A 1 290 ? -23.603 26.117 -3.353 1.00 40.12 290 GLY A O 1
ATOM 2355 N N . PRO A 1 291 ? -24.475 26.447 -5.399 1.00 37.12 291 PRO A N 1
ATOM 2356 C CA . PRO A 1 291 ? -24.375 25.053 -5.836 1.00 37.12 291 PRO A CA 1
ATOM 2357 C C . PRO A 1 291 ? -23.015 24.431 -5.477 1.00 37.12 291 PRO A C 1
ATOM 2359 O O . PRO A 1 291 ? -21.991 25.117 -5.540 1.00 37.12 291 PRO A O 1
ATOM 2362 N N . PRO A 1 292 ? -22.989 23.148 -5.068 1.00 41.09 292 PRO A N 1
ATOM 2363 C CA . PRO A 1 292 ? -21.835 22.560 -4.409 1.00 41.09 292 PRO A CA 1
ATOM 2364 C C . PRO A 1 292 ? -20.599 22.620 -5.306 1.00 41.09 292 PRO A C 1
ATOM 2366 O O . PRO A 1 292 ? -20.575 22.080 -6.413 1.00 41.09 292 PRO A O 1
ATOM 2369 N N . PHE A 1 293 ? -19.560 23.267 -4.777 1.00 34.97 293 PHE A N 1
ATOM 2370 C CA . PHE A 1 293 ? -18.195 23.217 -5.278 1.00 34.97 293 PHE A CA 1
ATOM 2371 C C . PHE A 1 293 ? -17.817 21.765 -5.612 1.00 34.97 293 PHE A C 1
ATOM 2373 O O . PHE A 1 293 ? -17.831 20.890 -4.741 1.00 34.97 293 PHE A O 1
ATOM 2380 N N . ARG A 1 294 ? -17.454 21.507 -6.876 1.00 36.19 294 ARG A N 1
ATOM 2381 C CA . ARG A 1 294 ? -16.747 20.283 -7.273 1.00 36.19 294 ARG A CA 1
ATOM 2382 C C . ARG A 1 294 ? -15.498 20.159 -6.402 1.00 36.19 294 ARG A C 1
ATOM 2384 O O . ARG A 1 294 ? -14.670 21.066 -6.389 1.00 36.19 294 ARG A O 1
ATOM 2391 N N . GLN A 1 295 ? -15.352 19.034 -5.706 1.00 34.66 295 GLN A N 1
ATOM 2392 C CA . GLN A 1 295 ? -14.131 18.691 -4.981 1.00 34.66 295 GLN A CA 1
ATOM 2393 C C . GLN A 1 295 ? -12.945 18.643 -5.953 1.00 34.66 295 GLN A C 1
ATOM 2395 O O . GLN A 1 295 ? -12.726 17.649 -6.643 1.00 34.66 295 GLN A O 1
ATOM 2400 N N . THR A 1 296 ? -12.144 19.703 -5.993 1.00 33.38 296 THR A N 1
ATOM 2401 C CA . THR A 1 296 ? -10.741 19.593 -6.384 1.00 33.38 296 THR A CA 1
ATOM 2402 C C . THR A 1 296 ? -9.988 19.024 -5.190 1.00 33.38 296 THR A C 1
ATOM 2404 O O . THR A 1 296 ? -9.914 19.638 -4.127 1.00 33.38 296 THR A O 1
ATOM 2407 N N . SER A 1 297 ? -9.486 17.808 -5.363 1.00 37.69 297 SER A N 1
ATOM 2408 C CA . SER A 1 297 ? -8.691 17.064 -4.395 1.00 37.69 297 SER A CA 1
ATOM 2409 C C . SER A 1 297 ? -7.430 17.831 -3.985 1.00 37.69 297 SER A C 1
ATOM 2411 O O . SER A 1 297 ? -6.529 18.009 -4.805 1.00 37.69 297 SER A O 1
ATOM 2413 N N . LEU A 1 298 ? -7.335 18.206 -2.711 1.00 30.17 298 LEU A N 1
ATOM 2414 C CA . LEU A 1 298 ? -6.051 18.409 -2.039 1.00 30.17 298 LEU A CA 1
ATOM 2415 C C . LEU A 1 298 ? -5.609 17.091 -1.370 1.00 30.17 298 LEU A C 1
ATOM 2417 O O . LEU A 1 298 ? -6.460 16.267 -1.022 1.00 30.17 298 LEU A O 1
ATOM 2421 N N . PRO A 1 299 ? -4.292 16.845 -1.253 1.00 35.50 299 PRO A N 1
ATOM 2422 C CA . PRO A 1 299 ? -3.745 15.535 -0.920 1.00 35.50 299 PRO A CA 1
ATOM 2423 C C . PRO A 1 299 ? -3.897 15.214 0.572 1.00 35.50 299 PRO A C 1
ATOM 2425 O O . PRO A 1 299 ? -3.619 16.043 1.434 1.00 35.50 299 PRO A O 1
ATOM 2428 N N . ALA A 1 300 ? -4.314 13.983 0.871 1.00 31.12 300 ALA A N 1
ATOM 2429 C CA . ALA A 1 300 ? -4.355 13.455 2.230 1.00 31.12 300 ALA A CA 1
ATOM 2430 C C . ALA A 1 300 ? -2.928 13.234 2.778 1.00 31.12 300 ALA A C 1
ATOM 2432 O O . ALA A 1 300 ? -2.067 12.755 2.032 1.00 31.12 300 ALA A O 1
ATOM 2433 N N . PRO A 1 301 ? -2.659 13.526 4.064 1.00 33.38 301 PRO A N 1
ATOM 2434 C CA . PRO A 1 301 ? -1.403 13.155 4.699 1.00 33.38 301 PRO A CA 1
ATOM 2435 C C . PRO A 1 301 ? -1.337 11.633 4.896 1.00 33.38 301 PRO A C 1
ATOM 2437 O O . PRO A 1 301 ? -2.318 10.981 5.254 1.00 33.38 301 PRO A O 1
ATOM 2440 N N . LEU A 1 302 ? -0.156 11.073 4.635 1.00 32.50 302 LEU A N 1
ATOM 2441 C CA . LEU A 1 302 ? 0.181 9.663 4.812 1.00 32.50 302 LEU A CA 1
ATOM 2442 C C . LEU A 1 302 ? 0.078 9.268 6.293 1.00 32.50 302 LEU A C 1
ATOM 2444 O O . LEU A 1 302 ? 0.890 9.703 7.107 1.00 32.50 302 LEU A O 1
ATOM 2448 N N . CYS A 1 303 ? -0.872 8.399 6.637 1.00 28.12 303 CYS A N 1
ATOM 2449 C CA . CYS A 1 303 ? -0.879 7.698 7.919 1.00 28.12 303 CYS A CA 1
ATOM 2450 C C . CYS A 1 303 ? -0.338 6.275 7.724 1.00 28.12 303 CYS A C 1
ATOM 2452 O O . CYS A 1 303 ? -0.953 5.443 7.057 1.00 28.12 303 CYS A O 1
ATOM 2454 N N . TYR A 1 304 ? 0.830 6.023 8.313 1.00 28.69 304 TYR A N 1
ATOM 2455 C CA . TYR A 1 304 ? 1.440 4.708 8.500 1.00 28.69 304 TYR A CA 1
ATOM 2456 C C . TYR A 1 304 ? 0.571 3.869 9.452 1.00 28.69 304 TYR A C 1
ATOM 2458 O O . TYR A 1 304 ? 0.284 4.300 10.567 1.00 28.69 304 TYR A O 1
ATOM 2466 N N . ALA A 1 305 ? 0.176 2.665 9.038 1.00 32.59 305 ALA A N 1
ATOM 2467 C CA . ALA A 1 305 ? -0.453 1.683 9.917 1.00 32.59 305 ALA A CA 1
ATOM 2468 C C . ALA A 1 305 ? 0.627 0.747 10.482 1.00 32.59 305 ALA A C 1
ATOM 2470 O O . ALA A 1 305 ? 1.101 -0.157 9.797 1.00 32.59 305 ALA A O 1
ATOM 2471 N N . GLY A 1 306 ? 1.025 0.986 11.732 1.00 28.23 306 GLY A N 1
ATOM 2472 C CA . GLY A 1 306 ? 1.696 -0.008 12.564 1.00 28.23 306 GLY A CA 1
ATOM 2473 C C . GLY A 1 306 ? 0.649 -0.891 13.239 1.00 28.23 306 GLY A C 1
ATOM 2474 O O . GLY A 1 306 ? -0.295 -0.386 13.846 1.00 28.23 306 GLY A O 1
ATOM 2475 N N . ASN A 1 307 ? 0.807 -2.207 13.117 1.00 33.16 307 ASN A N 1
ATOM 2476 C CA . ASN A 1 307 ? -0.012 -3.196 13.808 1.00 33.16 307 ASN A CA 1
ATOM 2477 C C . ASN A 1 307 ? 0.131 -3.044 15.330 1.00 33.16 307 ASN A C 1
ATOM 2479 O O . ASN A 1 307 ? 1.196 -3.306 15.883 1.00 33.16 307 ASN A O 1
ATOM 2483 N N . SER A 1 308 ? -0.956 -2.696 16.016 1.00 29.84 308 SER A N 1
ATOM 2484 C CA . SER A 1 308 ? -1.151 -3.037 17.425 1.00 29.84 308 SER A CA 1
ATOM 2485 C C . SER A 1 308 ? -2.644 -3.139 17.713 1.00 29.84 308 SER A C 1
ATOM 2487 O O . SER A 1 308 ? -3.399 -2.174 17.597 1.00 29.84 308 SER A O 1
ATOM 2489 N N . VAL A 1 309 ? -3.074 -4.350 18.049 1.00 39.66 309 VAL A N 1
ATOM 2490 C CA . VAL A 1 309 ? -4.415 -4.653 18.536 1.00 39.66 309 VAL A CA 1
ATOM 2491 C C . VAL A 1 309 ? -4.547 -4.059 19.935 1.00 39.66 309 VAL A C 1
ATOM 2493 O O . VAL A 1 309 ? -4.043 -4.644 20.888 1.00 39.66 309 VAL A O 1
ATOM 2496 N N . ARG A 1 310 ? -5.248 -2.930 20.075 1.00 30.77 310 ARG A N 1
ATOM 2497 C CA . ARG A 1 310 ? -5.973 -2.561 21.303 1.00 30.77 310 ARG A CA 1
ATOM 2498 C C . ARG A 1 310 ? -7.227 -1.771 20.942 1.00 30.77 310 ARG A C 1
ATOM 2500 O O . ARG A 1 310 ? -7.160 -0.751 20.266 1.00 30.77 310 ARG A O 1
ATOM 2507 N N . GLN A 1 311 ? -8.370 -2.268 21.405 1.00 36.72 311 GLN A N 1
ATOM 2508 C CA . GLN A 1 311 ? -9.636 -1.543 21.416 1.00 36.72 311 GLN A CA 1
ATOM 2509 C C . GLN A 1 311 ? -9.455 -0.224 22.186 1.00 36.72 311 GLN A C 1
ATOM 2511 O O . GLN A 1 311 ? -8.961 -0.223 23.313 1.00 36.72 311 GLN A O 1
ATOM 2516 N N . GLY A 1 312 ? -9.841 0.894 21.573 1.00 29.17 312 GLY A N 1
ATOM 2517 C CA . GLY A 1 312 ? -9.771 2.226 22.165 1.00 29.17 312 GLY A CA 1
ATOM 2518 C C . GLY A 1 312 ? -10.641 3.198 21.374 1.00 29.17 312 GLY A C 1
ATOM 2519 O O . GLY A 1 312 ? -10.557 3.258 20.153 1.00 29.17 312 GLY A O 1
ATOM 2520 N N . ALA A 1 313 ? -11.524 3.891 22.086 1.00 29.28 313 ALA A N 1
ATOM 2521 C CA . ALA A 1 313 ? -12.615 4.715 21.583 1.00 29.28 313 ALA A CA 1
ATOM 2522 C C . ALA A 1 313 ? -12.205 5.788 20.554 1.00 29.28 313 ALA A C 1
ATOM 2524 O O . ALA A 1 313 ? -11.223 6.508 20.730 1.00 29.28 313 ALA A O 1
ATOM 2525 N N . CYS A 1 314 ? -13.032 5.950 19.517 1.00 29.73 314 CYS A N 1
ATOM 2526 C CA . CYS A 1 314 ? -12.977 7.081 18.597 1.00 29.73 314 CYS A CA 1
ATOM 2527 C C . CYS A 1 314 ? -13.345 8.386 19.324 1.00 29.73 314 CYS A C 1
ATOM 2529 O O . CYS A 1 314 ? -14.509 8.613 19.648 1.00 29.73 314 CYS A O 1
ATOM 2531 N N . LEU A 1 315 ? -12.366 9.269 19.522 1.00 31.23 315 LEU A N 1
ATOM 2532 C CA . LEU A 1 315 ? -12.596 10.697 19.742 1.00 31.23 315 LEU A CA 1
ATOM 2533 C C . LEU A 1 315 ? -12.504 11.402 18.385 1.00 31.23 315 LEU A C 1
ATOM 2535 O O . LEU A 1 315 ? -11.416 11.611 17.852 1.00 31.23 315 LEU A O 1
ATOM 2539 N N . LEU A 1 316 ? -13.663 11.727 17.810 1.00 38.16 316 LEU A N 1
ATOM 2540 C CA . LEU A 1 316 ? -13.771 12.602 16.645 1.00 38.16 316 LEU A CA 1
ATOM 2541 C C . LEU A 1 316 ? -13.539 14.059 17.066 1.00 38.16 316 LEU A C 1
ATOM 2543 O O . LEU A 1 316 ? -14.020 14.510 18.105 1.00 38.16 316 LEU A O 1
ATOM 2547 N N . GLY A 1 317 ? -12.756 14.758 16.246 1.00 31.77 317 GLY A N 1
ATOM 2548 C CA . GLY A 1 317 ? -12.232 16.093 16.493 1.00 31.77 317 GLY A CA 1
ATOM 2549 C C . GLY A 1 317 ? -13.276 17.208 16.586 1.00 31.77 317 GLY A C 1
ATOM 2550 O O . GLY A 1 317 ? -14.280 17.238 15.877 1.00 31.77 317 GLY A O 1
ATOM 2551 N N . LEU A 1 318 ? -12.952 18.168 17.449 1.00 32.47 318 LEU A N 1
ATOM 2552 C CA . LEU A 1 318 ? -13.490 19.524 17.476 1.00 32.47 318 LEU A CA 1
ATOM 2553 C C . LEU A 1 318 ? -12.869 20.350 16.331 1.00 32.47 318 LEU A C 1
ATOM 2555 O O . LEU A 1 318 ? -11.657 20.254 16.122 1.00 32.47 318 LEU A O 1
ATOM 2559 N N . PRO A 1 319 ? -13.627 21.208 15.626 1.00 36.66 319 PRO A N 1
ATOM 2560 C CA . PRO A 1 319 ? -13.043 22.185 14.718 1.00 36.66 319 PRO A CA 1
ATOM 2561 C C . PRO A 1 319 ? -12.440 23.363 15.499 1.00 36.66 319 PRO A C 1
ATOM 2563 O O . PRO A 1 319 ? -13.128 24.060 16.246 1.00 36.66 319 PRO A O 1
ATOM 2566 N N . ALA A 1 320 ? -11.145 23.602 15.287 1.00 34.62 320 ALA A N 1
ATOM 2567 C CA . ALA A 1 320 ? -10.475 24.845 15.635 1.00 34.62 320 ALA A CA 1
ATOM 2568 C C . ALA A 1 320 ? -10.865 25.925 14.616 1.00 34.62 320 ALA A C 1
ATOM 2570 O O . ALA A 1 320 ? -10.348 25.963 13.503 1.00 34.62 320 ALA A O 1
ATOM 2571 N N . ALA A 1 321 ? -11.785 26.801 14.999 1.00 33.12 321 ALA A N 1
ATOM 2572 C CA . ALA A 1 321 ? -12.049 28.045 14.293 1.00 33.12 321 ALA A CA 1
ATOM 2573 C C . ALA A 1 321 ? -12.400 29.109 15.328 1.00 33.12 321 ALA A C 1
ATOM 2575 O O . ALA A 1 321 ? -13.554 29.205 15.709 1.00 33.12 321 ALA A O 1
ATOM 2576 N N . PHE A 1 322 ? -11.405 29.852 15.818 1.00 29.92 322 PHE A N 1
ATOM 2577 C CA . PHE A 1 322 ? -11.558 31.232 16.292 1.00 29.92 322 PHE A CA 1
ATOM 2578 C C . PHE A 1 322 ? -10.170 31.869 16.470 1.00 29.92 322 PHE A C 1
ATOM 2580 O O . PHE A 1 322 ? -9.375 31.421 17.292 1.00 29.92 322 PHE A O 1
ATOM 2587 N N . GLY A 1 323 ? -9.916 32.933 15.701 1.00 28.36 323 GLY A N 1
ATOM 2588 C CA . GLY A 1 323 ? -8.922 33.964 16.006 1.00 28.36 323 GLY A CA 1
ATOM 2589 C C . GLY A 1 323 ? -7.597 33.885 15.246 1.00 28.36 323 GLY A C 1
ATOM 2590 O O . GLY A 1 323 ? -6.633 33.344 15.776 1.00 28.36 323 GLY A O 1
ATOM 2591 N N . ARG A 1 324 ? -7.523 34.504 14.056 1.00 28.17 324 ARG A N 1
ATOM 2592 C CA . ARG A 1 324 ? -6.320 35.215 13.566 1.00 28.17 324 ARG A CA 1
ATOM 2593 C C . ARG A 1 324 ? -6.601 36.021 12.289 1.00 28.17 324 ARG A C 1
ATOM 2595 O O . ARG A 1 324 ? -6.602 35.474 11.195 1.00 28.17 324 ARG A O 1
ATOM 2602 N N . ALA A 1 325 ? -6.821 37.314 12.485 1.00 28.02 325 ALA A N 1
ATOM 2603 C CA . ALA A 1 325 ? -6.507 38.473 11.639 1.00 28.02 325 ALA A CA 1
ATOM 2604 C C . ALA A 1 325 ? -7.057 39.649 12.470 1.00 28.02 325 ALA A C 1
ATOM 2606 O O . ALA A 1 325 ? -8.185 39.563 12.933 1.00 28.02 325 ALA A O 1
ATOM 2607 N N . GLU A 1 326 ? -6.304 40.656 12.892 1.00 29.69 326 GLU A N 1
ATOM 2608 C CA . GLU A 1 326 ? -5.453 41.547 12.113 1.00 29.69 326 GLU A CA 1
ATOM 2609 C C . GLU A 1 326 ? -4.328 42.078 13.014 1.00 29.69 326 GLU A C 1
ATOM 2611 O O . GLU A 1 326 ? -4.617 42.564 14.099 1.00 29.69 326 GLU A O 1
ATOM 2616 N N . VAL A 1 327 ? -3.070 42.027 12.564 1.00 29.78 327 VAL A N 1
ATOM 2617 C CA . VAL A 1 327 ? -2.082 43.097 12.798 1.00 29.78 327 VAL A CA 1
ATOM 2618 C C . VAL A 1 327 ? -1.092 43.022 11.636 1.00 29.78 327 VAL A C 1
ATOM 2620 O O . VAL A 1 327 ? -0.141 42.242 11.652 1.00 29.78 327 VAL A O 1
ATOM 2623 N N . THR A 1 328 ? -1.336 43.807 10.593 1.00 32.34 328 THR A N 1
ATOM 2624 C CA . THR A 1 328 ? -0.310 44.167 9.612 1.00 32.34 328 THR A CA 1
ATOM 2625 C C . THR A 1 328 ? 0.287 45.511 9.996 1.00 32.34 328 THR A C 1
ATOM 2627 O O . THR A 1 328 ? -0.442 46.485 10.125 1.00 32.34 328 THR A O 1
ATOM 2630 N N . GLN A 1 329 ? 1.616 45.493 10.133 1.00 31.28 329 GLN A N 1
ATOM 2631 C CA . GLN A 1 329 ? 2.583 46.556 9.842 1.00 31.28 329 GLN A CA 1
ATOM 2632 C C . GLN A 1 329 ? 2.337 47.951 10.429 1.00 31.28 329 GLN A C 1
ATOM 2634 O O . GLN A 1 329 ? 1.427 48.654 10.010 1.00 31.28 329 GLN A O 1
ATOM 2639 N N . ASN A 1 330 ? 3.288 48.417 11.249 1.00 29.16 330 ASN A N 1
ATOM 2640 C CA . ASN A 1 330 ? 3.982 49.678 10.970 1.00 29.16 330 ASN A CA 1
ATOM 2641 C C . ASN A 1 330 ? 5.237 49.889 11.844 1.00 29.16 330 ASN A C 1
ATOM 2643 O O . ASN A 1 330 ? 5.174 49.759 13.059 1.00 29.16 330 ASN A O 1
ATOM 2647 N N . VAL A 1 331 ? 6.324 50.274 11.153 1.00 30.56 331 VAL A N 1
ATOM 2648 C CA . VAL A 1 331 ? 7.380 51.238 11.546 1.00 30.56 331 VAL A CA 1
ATOM 2649 C C . VAL A 1 331 ? 8.344 50.797 12.668 1.00 30.56 331 VAL A C 1
ATOM 2651 O O . VAL A 1 331 ? 7.966 50.616 13.813 1.00 30.56 331 VAL A O 1
ATOM 2654 N N . LEU A 1 332 ? 9.579 50.407 12.325 1.00 29.09 332 LEU A N 1
ATOM 2655 C CA . LEU A 1 332 ? 10.798 51.241 12.238 1.00 29.09 332 LEU A CA 1
ATOM 2656 C C . LEU A 1 332 ? 11.223 51.924 13.557 1.00 29.09 332 LEU A C 1
ATOM 2658 O O . LEU A 1 332 ? 10.474 52.687 14.147 1.00 29.09 332 LEU A O 1
ATOM 2662 N N . LEU A 1 333 ? 12.523 51.759 13.834 1.00 30.19 333 LEU A N 1
ATOM 2663 C CA . LEU A 1 333 ? 13.427 52.638 14.587 1.00 30.19 333 LEU A CA 1
ATOM 2664 C C . LEU A 1 333 ? 13.487 52.557 16.124 1.00 30.19 333 LEU A C 1
ATOM 2666 O O . LEU A 1 333 ? 12.586 52.961 16.845 1.00 30.19 333 LEU A O 1
ATOM 2670 N N . ALA A 1 334 ? 14.715 52.227 16.540 1.00 27.88 334 ALA A N 1
ATOM 2671 C CA . ALA A 1 334 ? 15.582 53.009 17.428 1.00 27.88 334 ALA A CA 1
ATOM 2672 C C . ALA A 1 334 ? 15.853 52.415 18.820 1.00 27.88 334 ALA A C 1
ATOM 2674 O O . ALA A 1 334 ? 14.959 52.270 19.641 1.00 27.88 334 ALA A O 1
ATOM 2675 N N . CYS A 1 335 ? 17.152 52.161 19.041 1.00 29.02 335 CYS A N 1
ATOM 2676 C CA . CYS A 1 335 ? 17.952 52.552 20.210 1.00 29.02 335 CYS A CA 1
ATOM 2677 C C . CYS A 1 335 ? 17.306 52.331 21.593 1.00 29.02 335 CYS A C 1
ATOM 2679 O O . CYS A 1 335 ? 16.397 53.054 21.981 1.00 29.02 335 CYS A O 1
ATOM 2681 N N . LYS A 1 336 ? 17.821 51.440 22.437 1.00 35.31 336 LYS A N 1
ATOM 2682 C CA . LYS A 1 336 ? 19.166 51.470 23.029 1.00 35.31 336 LYS A CA 1
ATOM 2683 C C . LYS A 1 336 ? 19.437 50.149 23.736 1.00 35.31 336 LYS A C 1
ATOM 2685 O O . LYS A 1 336 ? 18.461 49.600 24.293 1.00 35.31 336 LYS A O 1
#

Secondary structure (DSSP, 8-state):
----HHHHHHHHHHHHHH-TTS-HHHHHHHHHHHHHTT--SGGGGGG--HHHHTTTS-HHHHHHHHHHHHHHH---PPPP----------PPPP-----TTTTTSTTS----TT-TTS-HHHHHHHHTT-PPPHHHHHHHHHHHHHHHHHH-TT--HHHHHHHHHHHHHH-HHHH--SS-SSTT--HHHHHHHHHHHHHHHHHHTS------------TTTTS---PPPPPPTT--HHHHHHHHHHHHHHHHS-GGG--HHHHHHHHHHTHHHHHHHHHHHHHHHHHH--S------PPPP--------------PPPP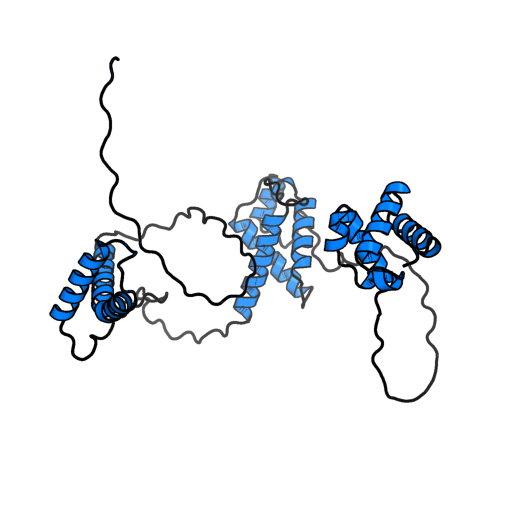-----------------

=== Feature glossary ===
The record interleaves many kinds of information about one protein. Here is each kind framed as the question it answers.

Q: What known structures does this most resemble?
A: Structural nearest neighbors (via Foldseek easy-search vs the PDB). Reported per hit: target PDB id, E-value, and alignment TM-score. A TM-score above ~0.5 is the conventional threshold for 'same fold'.

Q: Where is each backbone atom in 3D?
A: The mmCIF table is the protein's shape written out atom by atom. For each backbone N, Cα, C, and carbonyl O, it records an (x, y, z) coordinate triple in Å plus the residue type, chain letter, and residue number.

Q: What are the backbone torsion angles?
A: The φ/ψ torsion pair specifies the backbone conformation at each residue. φ rotates about the N–Cα bond, ψ about the Cα–C bond. Steric clashes forbid most of the (φ, ψ) plane — the allowed regions (α-helix basin, β-sheet basin, left-handed helix) are the Ramachandran-allowed regions.

Q: Which residues are buried vs exposed?
A: Solvent-accessible surface area (SASA) is the area in Å² traced out by the centre of a 1.4 Å probe sphere (a water molecule) rolled over the protein's van der Waals surface (Shrake–Rupley / Lee–Richards construction). Buried residues have near-zero SASA; fully exposed residues can exceed 200 Å². The total SASA scales roughly with the number of surface residues.

Q: How confident is the AlphaFold model at each residue?
A: pLDDT is the predicted lDDT-Cα score: AlphaFold's confidence that the local environment of each residue (all inter-atomic distances within 15 Å) is correctly placed. It is a per-residue number between 0 and 100, with higher meaning more reliable.

Q: What does the local fold look like, residue by residue?
A: 3Di is Foldseek's structural alphabet. Each residue is assigned one of twenty discrete states based on how its Cα sits relative to its spatial (not sequential) neighbors. Aligning 3Di strings finds structural homologs roughly as well as full 3D superposition, but orders of magnitude faster.

Q: How big and how compact is the whole molecule?
A: Radius of gyration (Rg) is the root-mean-square distance of Cα atoms from their centroid — a single number for overall size and compactness. A globular domain of N residues has Rg ≈ 2.2·N^0.38 Å; an extended or disordered chain has a much larger Rg. The Cα contact count is the number of residue pairs whose Cα atoms are within 8 Å and are more than four positions apart in sequence — a standard proxy for tertiary packing density. The bounding box is the smallest axis-aligned box enclosing all Cα atoms.

Q: Which residues are in helices, strands, or loops?
A: DSSP 8-state secondary structure assigns each residue one of H (α-helix), G (3₁₀-helix), I (π-helix), E (extended β-strand), B (isolated β-bridge), T (hydrogen-bonded turn), S (bend), or '-' (coil). The assignment is computed from backbone hydrogen-bond geometry via the Kabsch–Sander algorithm.

Q: How mobile is each atom in the crystal?
A: Crystallographic B-factors measure how much each atom's electron density is smeared out, in Å². They rise in mobile loops and surface residues and fall in the buried interior. In AlphaFold models this column is repurposed to hold pLDDT instead.

Q: What if only a Cα trace is available?
A: P-SEA three-state annotation labels each residue as helix, strand, or coil based purely on the geometry of the Cα trace. It serves as a fallback when the full backbone (and thus DSSP) is unavailable.

Q: What family and function is it annotated with?
A: Database cross-references. InterPro integrates a dozen domain/family signature databases into unified entries with residue-range hits. GO terms attach function/process/location labels with evidence codes. CATH codes position the fold in a four-level structural taxonomy. Organism is the NCBI-taxonomy species name.

Q: Are the domains correctly placed relative to each other?
A: Predicted Aligned Error (PAE) is an AlphaFold confidence matrix: entry (i, j) is the expected error in the position of residue j, in ångströms, when the prediction is superimposed on the true structure at residue i. Low PAE within a block of residues means that block is internally rigid and well-predicted; high PAE between two blocks means their relative placement is uncertain even if each block individually is confident.

Q: What do the diagnostic plots show?
A: Three diagnostic plots accompany the record. The Cα contact map visualizes the tertiary structure as a 2D adjacency matrix (8 Å cutoff, sequence-local contacts suppressed). The Ramachandran plot shows the distribution of backbone (φ, ψ) torsions, with points in the α and β basins reflecting secondary structure content. The PAE plot shows AlphaFold's inter-residue confidence as a color matrix.

Q: What is the amino-acid chain?
A: Primary structure: the covalent order of the twenty standard amino acids along the backbone. Two proteins with the same sequence will (almost always) fold to the same structure; two with 30% identity often share a fold but not the details.

Q: What do the rendered images show?
A: The six renders are orthographic views along the three Cartesian axes in both directions. Representation (cartoon, sticks, or surface) and color scheme (sequence-rainbow or by-chain) vary across proteins so the training set covers all the common visualization conventions.